Protein AF-A0AAU8PT25-F1 (afdb_monomer_lite)

InterPro domains:
  IPR060105 SSO2105-like, N-terminal domain [PF27229] (45-232)

Foldseek 3Di:
DDDDDDDDDDDPPPPPDDDDPDDDDDPADPPDDDPVQDDPPDGPVLSQLQLLLVLLVVLLVVVLVVDDLVVSLVVSCVVSVYDSQSSSVSNVVSVVVQVVQLVCLVVVLVVLVVVLVVLVVQLVVLVVQLVVCVVVVPVVSNVVSVVSNVVSVVSNVVSVVVSVVSVVCVVVVHGPDDDALDPVQVVCCVVVNHPPVNSSCSSRVDGDGFFDVVVPTGPVRDDDACPPPVDRRVVRVVVVVVCVVVPHADADDPVNVVVLVVVVVVQVVQDDDDDDPPTHQPPVNVVLVVLLVVQNVCLRVDDSCQVSDCSHSVVSVVVNVVVVD

Radius of gyration: 31.09 Å; chains: 1; bounding box: 78×61×90 Å

pLDDT: mean 75.0, std 20.62, range [28.3, 98.06]

Organism: Desulfofundulus kuznetsovii (strain DSM 6115 / VKM B-1805 / 17) (NCBI:txid760568)

Structure (mmCIF, N/CA/C/O backbone):
data_AF-A0AAU8PT25-F1
#
_entry.id   AF-A0AAU8PT25-F1
#
loop_
_atom_site.group_PDB
_atom_site.id
_atom_site.type_symbol
_atom_site.label_atom_id
_atom_site.label_alt_id
_atom_site.label_comp_id
_atom_site.label_asym_id
_atom_site.label_entity_id
_atom_site.label_seq_id
_atom_site.pdbx_PDB_ins_code
_atom_site.Cartn_x
_atom_site.Cartn_y
_atom_site.Cartn_z
_atom_site.occupancy
_atom_site.B_iso_or_equiv
_atom_site.auth_seq_id
_atom_site.auth_comp_id
_atom_site.auth_asym_id
_atom_site.auth_atom_id
_atom_site.pdbx_PDB_model_num
ATOM 1 N N . MET A 1 1 ? 33.648 45.243 13.317 1.00 41.59 1 MET A N 1
ATOM 2 C CA . MET A 1 1 ? 32.693 45.410 12.195 1.00 41.59 1 MET A CA 1
ATOM 3 C C . MET A 1 1 ? 32.538 44.082 11.452 1.00 41.59 1 MET A C 1
ATOM 5 O O . MET A 1 1 ? 33.457 43.674 10.755 1.00 41.59 1 MET A O 1
ATOM 9 N N . LYS A 1 2 ? 31.423 43.360 11.638 1.00 44.53 2 LYS A N 1
ATOM 10 C CA . LYS A 1 2 ? 31.096 42.144 10.865 1.00 44.53 2 LYS A CA 1
ATOM 11 C C . LYS A 1 2 ? 30.200 42.549 9.691 1.00 44.53 2 LYS A C 1
ATOM 13 O O . LYS A 1 2 ? 29.158 43.155 9.919 1.00 44.53 2 LYS A O 1
ATOM 18 N N . LYS A 1 3 ? 30.604 42.245 8.451 1.00 40.84 3 LYS A N 1
ATOM 19 C CA . LYS A 1 3 ? 29.780 42.503 7.254 1.00 40.84 3 LYS A CA 1
ATOM 20 C C . LYS A 1 3 ? 28.437 41.755 7.368 1.00 40.84 3 LYS A C 1
ATOM 22 O O . LYS A 1 3 ? 28.445 40.592 7.782 1.00 40.84 3 LYS A O 1
ATOM 27 N N . PRO A 1 4 ? 27.299 42.370 6.999 1.00 40.56 4 PRO A N 1
ATOM 28 C CA . PRO A 1 4 ? 26.007 41.701 7.061 1.00 40.56 4 PRO A CA 1
ATOM 29 C C . PRO A 1 4 ? 25.931 40.616 5.978 1.00 40.56 4 PRO A C 1
ATOM 31 O O . PRO A 1 4 ? 26.320 40.832 4.828 1.00 40.56 4 PRO A O 1
ATOM 34 N N . LYS A 1 5 ? 25.434 39.429 6.346 1.00 47.50 5 LYS A N 1
ATOM 35 C CA . LYS A 1 5 ? 25.152 38.345 5.395 1.00 47.50 5 LYS A CA 1
ATOM 36 C C . LYS A 1 5 ? 24.025 38.796 4.461 1.00 47.50 5 LYS A C 1
ATOM 38 O O . LYS A 1 5 ? 22.919 39.069 4.924 1.00 47.50 5 LYS A O 1
ATOM 43 N N . LYS A 1 6 ? 24.301 38.867 3.154 1.00 40.38 6 LYS A N 1
ATOM 44 C CA . LYS A 1 6 ? 23.286 39.117 2.120 1.00 40.38 6 LYS A CA 1
ATOM 45 C C . LYS A 1 6 ? 22.213 38.022 2.195 1.00 40.38 6 LYS A C 1
ATOM 47 O O . LYS A 1 6 ? 22.538 36.843 2.067 1.00 40.38 6 LYS A O 1
ATOM 52 N N . LYS A 1 7 ? 20.950 38.409 2.405 1.00 45.56 7 LYS A N 1
ATOM 53 C CA . LYS A 1 7 ? 19.794 37.527 2.185 1.00 45.56 7 LYS A CA 1
ATOM 54 C C . LYS A 1 7 ? 19.755 37.156 0.701 1.00 45.56 7 LYS A C 1
ATOM 56 O O . LYS A 1 7 ? 19.880 38.039 -0.144 1.00 45.56 7 LYS A O 1
ATOM 61 N N . ALA A 1 8 ? 19.610 35.867 0.402 1.00 39.31 8 ALA A N 1
ATOM 62 C CA . ALA A 1 8 ? 19.409 35.397 -0.961 1.00 39.31 8 ALA A CA 1
ATOM 63 C C . ALA A 1 8 ? 18.094 35.975 -1.505 1.00 39.31 8 ALA A C 1
ATOM 65 O O . ALA A 1 8 ? 17.043 35.844 -0.879 1.00 39.31 8 ALA A O 1
ATOM 66 N N . THR A 1 9 ? 18.175 36.653 -2.644 1.00 37.47 9 THR A N 1
ATOM 67 C CA . THR A 1 9 ? 17.033 37.141 -3.415 1.00 37.47 9 THR A CA 1
ATOM 68 C C . THR A 1 9 ? 16.272 35.952 -3.990 1.00 37.47 9 THR A C 1
ATOM 70 O O . THR A 1 9 ? 16.817 35.197 -4.795 1.00 37.47 9 THR A O 1
ATOM 73 N N . ILE A 1 10 ? 15.025 35.781 -3.555 1.00 39.44 10 ILE A N 1
ATOM 74 C CA . ILE A 1 10 ? 14.073 34.831 -4.135 1.00 39.44 10 ILE A CA 1
ATOM 75 C C . ILE A 1 10 ? 13.679 35.389 -5.507 1.00 39.44 10 ILE A C 1
ATOM 77 O O . ILE A 1 10 ? 13.149 36.496 -5.595 1.00 39.44 10 ILE A O 1
ATOM 81 N N . ASN A 1 11 ? 13.996 34.652 -6.573 1.00 38.09 11 ASN A N 1
ATOM 82 C CA . ASN A 1 11 ? 13.529 34.979 -7.917 1.00 38.09 11 ASN A CA 1
ATOM 83 C C . ASN A 1 11 ? 12.007 34.750 -7.984 1.00 38.09 11 ASN A C 1
ATOM 85 O O . ASN A 1 11 ? 11.554 33.679 -7.584 1.00 38.09 11 ASN A O 1
ATOM 89 N N . PRO A 1 12 ? 11.219 35.690 -8.533 1.00 37.97 12 PRO A N 1
ATOM 90 C CA . PRO A 1 12 ? 9.760 35.573 -8.633 1.00 37.97 12 PRO A CA 1
ATOM 91 C C . PRO A 1 12 ? 9.287 34.543 -9.676 1.00 37.97 12 PRO A C 1
ATOM 93 O O . PRO A 1 12 ? 8.089 34.391 -9.884 1.00 37.97 12 PRO A O 1
ATOM 96 N N . ASP A 1 13 ? 10.211 33.809 -10.304 1.00 37.19 13 ASP A N 1
ATOM 97 C CA . ASP A 1 13 ? 9.928 32.751 -11.281 1.00 37.19 13 ASP A CA 1
ATOM 98 C C . ASP A 1 13 ? 9.794 31.355 -10.633 1.00 37.19 13 ASP A C 1
ATOM 100 O O . ASP A 1 13 ? 9.893 30.315 -11.289 1.00 37.19 13 ASP A O 1
ATOM 104 N N . GLU A 1 14 ? 9.525 31.310 -9.322 1.00 42.03 14 GLU A N 1
ATOM 105 C CA . GLU A 1 14 ? 8.939 30.141 -8.653 1.00 42.03 14 GLU A CA 1
ATOM 106 C C . GLU A 1 14 ? 7.476 29.962 -9.096 1.00 42.03 14 GLU A C 1
ATOM 108 O O . GLU A 1 14 ? 6.537 29.920 -8.301 1.00 42.03 14 GLU A O 1
ATOM 113 N N . SER A 1 15 ? 7.275 29.828 -10.409 1.00 34.88 15 SER A N 1
ATOM 114 C CA . SER A 1 15 ? 6.076 29.209 -10.940 1.00 34.88 15 SER A CA 1
ATOM 115 C C . SER A 1 15 ? 6.007 27.795 -10.367 1.00 34.88 15 SER A C 1
ATOM 117 O O . SER A 1 15 ? 6.951 27.003 -10.431 1.00 34.88 15 SER A O 1
ATOM 119 N N . ILE A 1 16 ? 4.889 27.527 -9.704 1.00 37.03 16 ILE A N 1
ATOM 120 C CA . ILE A 1 16 ? 4.573 26.299 -8.984 1.00 37.03 16 ILE A CA 1
ATOM 121 C C . ILE A 1 16 ? 5.012 25.082 -9.820 1.00 37.03 16 ILE A C 1
ATOM 123 O O . ILE A 1 16 ? 4.453 24.797 -10.879 1.00 37.03 16 ILE A O 1
ATOM 127 N N . LYS A 1 17 ? 6.046 24.360 -9.366 1.00 36.22 17 LYS A N 1
ATOM 128 C CA . LYS A 1 17 ? 6.603 23.209 -10.093 1.00 36.22 17 LYS A CA 1
ATOM 129 C C . LYS A 1 17 ? 5.761 21.967 -9.821 1.00 36.22 17 LYS A C 1
ATOM 131 O O . LYS A 1 17 ? 6.022 21.199 -8.897 1.00 36.22 17 LYS A O 1
ATOM 136 N N . TYR A 1 18 ? 4.728 21.767 -10.631 1.00 31.00 18 TYR A N 1
ATOM 137 C CA . TYR A 1 18 ? 3.918 20.553 -10.582 1.00 31.00 18 TYR A CA 1
ATOM 138 C C . TYR A 1 18 ? 4.722 19.335 -11.058 1.00 31.00 18 TYR A C 1
ATOM 140 O O . TYR A 1 18 ? 5.418 19.371 -12.073 1.00 31.00 18 TYR A O 1
ATOM 148 N N . THR A 1 19 ? 4.570 18.211 -10.355 1.00 32.12 19 THR A N 1
ATOM 149 C CA . THR A 1 19 ? 4.935 16.893 -10.887 1.00 32.12 19 THR A CA 1
ATOM 150 C C . THR A 1 19 ? 3.808 16.435 -11.806 1.00 32.12 19 THR A C 1
ATOM 152 O O . THR A 1 19 ? 2.724 16.108 -11.330 1.00 32.12 19 THR A O 1
ATOM 155 N N . VAL A 1 20 ? 4.041 16.402 -13.118 1.00 31.02 20 VAL A N 1
ATOM 156 C CA . VAL A 1 20 ? 3.075 15.819 -14.058 1.00 31.02 20 VAL A CA 1
ATOM 157 C C . VAL A 1 20 ? 3.193 14.294 -14.001 1.00 31.02 20 VAL A C 1
ATOM 159 O O . VAL A 1 20 ? 4.152 13.713 -14.510 1.00 31.02 20 VAL A O 1
ATOM 162 N N . CYS A 1 21 ? 2.208 13.638 -13.384 1.00 28.30 21 CYS A N 1
ATOM 163 C CA . CYS A 1 21 ? 1.893 12.238 -13.663 1.00 28.30 21 CYS A CA 1
ATOM 164 C C . CYS A 1 21 ? 1.160 12.192 -15.007 1.00 28.30 21 CYS A C 1
ATOM 166 O O . CYS A 1 21 ? -0.010 12.552 -15.082 1.00 28.30 21 CYS A O 1
ATOM 168 N N . GLY A 1 22 ? 1.859 11.796 -16.069 1.00 29.66 22 GLY A N 1
ATOM 169 C CA . GLY A 1 22 ? 1.255 11.531 -17.372 1.00 29.66 22 GLY A CA 1
ATOM 170 C C . GLY A 1 22 ? 1.191 10.032 -17.624 1.00 29.66 22 GLY A C 1
ATOM 171 O O . GLY A 1 22 ? 2.216 9.351 -17.549 1.00 29.66 22 GLY A O 1
ATOM 172 N N . GLU A 1 23 ? -0.001 9.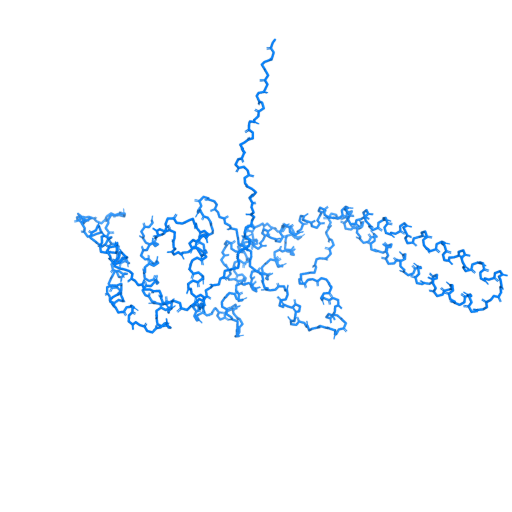528 -17.922 1.00 29.61 23 GLU A N 1
ATOM 173 C CA . GLU A 1 23 ? -0.205 8.178 -18.433 1.00 29.61 23 GLU A CA 1
ATOM 174 C C . GLU A 1 23 ? 0.304 8.107 -19.881 1.00 29.61 23 GLU A C 1
ATOM 176 O O . GLU A 1 23 ? -0.026 8.927 -20.738 1.00 29.61 23 GLU A O 1
ATOM 181 N N . TRP A 1 24 ? 1.193 7.154 -20.135 1.00 36.16 24 TRP A N 1
ATOM 182 C CA . TRP A 1 24 ? 1.778 6.886 -21.443 1.00 36.16 24 TRP A CA 1
ATOM 183 C C . TRP A 1 24 ? 0.902 5.895 -22.214 1.00 36.16 24 TRP A C 1
ATOM 185 O O . TRP A 1 24 ? 0.662 4.798 -21.714 1.00 36.16 24 TRP A O 1
ATOM 195 N N . PHE A 1 25 ? 0.506 6.233 -23.449 1.00 39.38 25 PHE A N 1
ATOM 196 C CA . PHE A 1 25 ? -0.287 5.359 -24.326 1.00 39.38 25 PHE A CA 1
ATOM 197 C C . PHE A 1 25 ? 0.218 5.370 -25.781 1.00 39.38 25 PHE A C 1
ATOM 199 O O . PHE A 1 25 ? 0.060 6.368 -26.489 1.00 39.38 25 PHE A O 1
ATOM 206 N N . PRO A 1 26 ? 0.795 4.272 -26.289 1.00 37.22 26 PRO A N 1
ATOM 207 C CA . PRO A 1 26 ? 0.817 3.981 -27.715 1.00 37.22 26 PRO A CA 1
ATOM 208 C C . PRO A 1 26 ? -0.433 3.171 -28.113 1.00 37.22 26 PRO A C 1
ATOM 210 O O . PRO A 1 26 ? -0.848 2.266 -27.397 1.00 37.22 26 PRO A O 1
ATOM 213 N N . GLU A 1 27 ? -1.006 3.477 -29.280 1.00 38.22 27 GLU A N 1
ATOM 214 C CA . GLU A 1 27 ? -2.220 2.827 -29.819 1.00 38.22 27 GLU A CA 1
ATOM 215 C C . GLU A 1 27 ? -1.988 1.347 -30.197 1.00 38.22 27 GLU A C 1
ATOM 217 O O . GLU A 1 27 ? -2.917 0.547 -30.226 1.00 38.22 27 GLU A O 1
ATOM 222 N N . SER A 1 28 ? -0.733 0.948 -30.436 1.00 38.88 28 SER A N 1
ATOM 223 C CA . SER A 1 28 ? -0.335 -0.459 -30.518 1.00 38.88 28 SER A CA 1
ATOM 224 C C . SER A 1 28 ? 1.106 -0.665 -30.042 1.00 38.88 28 SER A C 1
ATOM 226 O O . SER A 1 28 ? 2.023 0.091 -30.371 1.00 38.88 28 SER A O 1
ATOM 228 N N . PHE A 1 29 ? 1.309 -1.711 -29.244 1.00 45.56 29 PHE A N 1
ATOM 229 C CA . PHE A 1 29 ? 2.627 -2.201 -28.846 1.00 45.56 29 PHE A CA 1
ATOM 230 C C . PHE A 1 29 ? 3.065 -3.357 -29.763 1.00 45.56 29 PHE A C 1
ATOM 232 O O . PHE A 1 29 ? 2.207 -4.035 -30.333 1.00 45.56 29 PHE A O 1
ATOM 239 N N . PRO A 1 30 ? 4.378 -3.640 -29.907 1.00 44.56 30 PRO A N 1
ATOM 240 C CA . PRO A 1 30 ? 4.840 -4.792 -30.678 1.00 44.56 30 PRO A CA 1
ATOM 241 C C . PRO A 1 30 ? 4.148 -6.082 -30.217 1.00 44.56 30 PRO A C 1
ATOM 243 O O . PRO A 1 30 ? 4.111 -6.386 -29.027 1.00 44.56 30 PRO A O 1
ATOM 246 N N . ALA A 1 31 ? 3.650 -6.874 -31.173 1.00 45.41 31 ALA A N 1
ATOM 247 C CA . ALA A 1 31 ? 2.937 -8.131 -30.919 1.00 45.41 31 ALA A CA 1
ATOM 248 C C . ALA A 1 31 ? 3.766 -9.173 -30.140 1.00 45.41 31 ALA A C 1
ATOM 250 O O . ALA A 1 31 ? 3.223 -10.134 -29.596 1.00 45.41 31 ALA A O 1
ATOM 251 N N . ARG A 1 32 ? 5.093 -8.994 -30.074 1.00 47.84 32 ARG A N 1
ATOM 252 C CA . ARG A 1 32 ? 6.005 -9.916 -29.401 1.00 47.84 32 ARG A CA 1
ATOM 253 C C . ARG A 1 32 ? 5.943 -9.721 -27.887 1.00 47.84 32 ARG A C 1
ATOM 255 O O . ARG A 1 32 ? 6.672 -8.917 -27.312 1.00 47.84 32 ARG A O 1
ATOM 262 N N . ARG A 1 33 ? 5.087 -10.510 -27.247 1.00 57.97 33 ARG A N 1
ATOM 263 C CA . ARG A 1 33 ? 5.036 -10.670 -25.792 1.00 57.97 33 ARG A CA 1
ATOM 264 C C . ARG A 1 33 ? 6.153 -11.617 -25.363 1.00 57.97 33 ARG A C 1
ATOM 266 O O . ARG A 1 33 ? 6.422 -12.607 -26.045 1.00 57.97 33 ARG A O 1
ATOM 273 N N . SER A 1 34 ? 6.816 -11.335 -24.242 1.00 60.44 34 SER A N 1
ATOM 274 C CA . SER A 1 34 ? 7.686 -12.352 -23.650 1.00 60.44 34 SER A CA 1
ATOM 275 C C . SER A 1 34 ? 6.815 -13.517 -23.194 1.00 60.44 34 SER A C 1
ATOM 277 O O . SER A 1 34 ? 5.990 -13.339 -22.302 1.00 60.44 34 SER A O 1
ATOM 279 N N . LEU A 1 35 ? 7.025 -14.705 -23.764 1.00 67.94 35 LEU A N 1
ATOM 280 C CA . LEU A 1 35 ? 6.340 -15.930 -23.336 1.00 67.94 35 LEU A CA 1
ATOM 281 C C . LEU A 1 35 ? 6.599 -16.247 -21.856 1.00 67.94 35 LEU A C 1
ATOM 283 O O . LEU A 1 35 ? 5.779 -16.880 -21.204 1.00 67.94 35 LEU A O 1
ATOM 287 N N . ARG A 1 36 ? 7.729 -15.777 -21.314 1.00 79.19 36 ARG A N 1
ATOM 288 C CA . ARG A 1 36 ? 8.129 -16.021 -19.927 1.00 79.19 36 ARG A CA 1
ATOM 289 C C . ARG A 1 36 ? 7.366 -15.166 -18.912 1.00 79.19 36 ARG A C 1
ATOM 291 O O . ARG A 1 36 ? 7.138 -15.624 -17.798 1.00 79.19 36 ARG A O 1
ATOM 298 N N . TRP A 1 37 ? 7.025 -13.923 -19.259 1.00 77.56 37 TRP A N 1
ATOM 299 C CA . TRP A 1 37 ? 6.471 -12.950 -18.300 1.00 77.56 37 TRP A CA 1
ATOM 300 C C . TRP A 1 37 ? 5.107 -12.383 -18.683 1.00 77.56 37 TRP A C 1
ATOM 302 O O . TRP A 1 37 ? 4.449 -11.790 -17.827 1.00 77.56 37 TRP A O 1
ATOM 312 N N . GLY A 1 38 ? 4.679 -12.540 -19.934 1.00 73.44 38 GLY A N 1
ATOM 313 C CA . GLY A 1 38 ? 3.349 -12.160 -20.390 1.00 73.44 38 GLY A CA 1
ATOM 314 C C . GLY A 1 38 ? 2.299 -13.165 -19.929 1.00 73.44 38 GLY A C 1
ATOM 315 O O . GLY A 1 38 ? 2.572 -14.358 -19.810 1.00 73.44 38 GLY A O 1
ATOM 316 N N . ARG A 1 39 ? 1.082 -12.682 -19.682 1.00 75.62 39 ARG A N 1
ATOM 317 C CA . ARG A 1 39 ? -0.101 -13.542 -19.586 1.00 75.62 39 ARG A CA 1
ATOM 318 C C . ARG A 1 39 ? -0.880 -13.424 -20.894 1.00 75.62 39 ARG A C 1
ATOM 320 O O . ARG A 1 39 ? -0.884 -12.361 -21.522 1.00 75.62 39 ARG A O 1
ATOM 327 N N . GLY A 1 40 ? -1.497 -14.517 -21.342 1.00 64.50 40 GLY A N 1
ATOM 328 C CA . GLY A 1 40 ? -2.391 -14.478 -22.503 1.00 64.50 40 GLY A CA 1
ATOM 329 C C . GLY A 1 40 ? -3.450 -13.386 -22.311 1.00 64.50 40 GLY A C 1
ATOM 330 O O . GLY A 1 40 ? -3.963 -13.226 -21.209 1.00 64.50 40 GLY A O 1
ATOM 331 N N . GLY A 1 41 ? -3.716 -12.587 -23.346 1.00 68.94 41 GLY A N 1
ATOM 332 C CA . GLY A 1 41 ? -4.700 -11.496 -23.289 1.00 68.94 41 GLY A CA 1
ATOM 333 C C . GLY A 1 41 ? -4.175 -10.117 -22.858 1.00 68.94 41 GLY A C 1
ATOM 334 O O . GLY A 1 41 ? -4.727 -9.125 -23.311 1.00 68.94 41 GLY A O 1
ATOM 335 N N . GLU A 1 42 ? -3.060 -10.007 -22.125 1.00 69.62 42 GLU A N 1
ATOM 336 C CA . GLU A 1 42 ? -2.518 -8.699 -21.693 1.00 69.62 42 GLU A CA 1
ATOM 337 C C . GLU A 1 42 ? -1.744 -7.982 -22.807 1.00 69.62 42 GLU A C 1
ATOM 339 O O . GLU A 1 42 ? -0.858 -8.575 -23.429 1.00 69.62 42 GLU A O 1
ATOM 344 N N . ASP A 1 43 ? -2.002 -6.693 -23.036 1.00 70.06 43 ASP A N 1
ATOM 345 C CA . ASP A 1 43 ? -1.104 -5.890 -23.863 1.00 70.06 43 ASP A CA 1
ATOM 346 C C . ASP A 1 43 ? 0.267 -5.675 -23.163 1.00 70.06 43 ASP A C 1
ATOM 348 O O . ASP A 1 43 ? 0.416 -5.900 -21.953 1.00 70.06 43 ASP A O 1
ATOM 352 N N . PRO A 1 44 ? 1.317 -5.291 -23.909 1.00 69.25 44 PRO A N 1
ATOM 353 C CA . PRO A 1 44 ? 2.645 -5.069 -23.343 1.00 69.25 44 PRO A CA 1
ATOM 354 C C . PRO A 1 44 ? 2.736 -3.987 -22.254 1.00 69.25 44 PRO A C 1
ATOM 356 O O . PRO A 1 44 ? 3.575 -4.135 -21.369 1.00 69.25 44 PRO A O 1
ATOM 359 N N . LEU A 1 45 ? 1.889 -2.950 -22.251 1.00 70.56 45 LEU A N 1
ATOM 360 C CA . LEU A 1 45 ? 1.846 -1.968 -21.159 1.00 70.56 45 LEU A CA 1
ATOM 361 C C . LEU A 1 45 ? 1.259 -2.575 -19.898 1.00 70.56 45 LEU A C 1
ATOM 363 O O . LEU A 1 45 ? 1.843 -2.426 -18.830 1.00 70.56 45 LEU A O 1
ATOM 367 N N . VAL A 1 46 ? 0.138 -3.283 -20.025 1.00 74.81 46 VAL A N 1
ATOM 368 C CA . VAL A 1 46 ? -0.500 -3.993 -18.910 1.00 74.81 46 VAL A CA 1
ATOM 369 C C . VAL A 1 46 ? 0.467 -5.018 -18.322 1.00 74.81 46 VAL A C 1
ATOM 371 O O . VAL A 1 46 ? 0.604 -5.127 -17.102 1.00 74.81 46 VAL A O 1
ATOM 374 N N . THR A 1 47 ? 1.217 -5.709 -19.183 1.00 79.69 47 THR A N 1
ATOM 375 C CA . THR A 1 47 ? 2.298 -6.607 -18.766 1.00 79.69 47 THR A CA 1
ATOM 376 C C . THR A 1 47 ? 3.371 -5.844 -17.979 1.00 79.69 47 THR A C 1
ATOM 378 O O . THR A 1 47 ? 3.730 -6.264 -16.877 1.00 79.69 47 THR A O 1
ATOM 381 N N . GLU A 1 48 ? 3.851 -4.705 -18.488 1.00 78.56 48 GLU A N 1
ATOM 382 C CA . GLU A 1 48 ? 4.881 -3.891 -17.829 1.00 78.56 48 GLU A CA 1
ATOM 383 C C . GLU A 1 48 ? 4.394 -3.318 -16.486 1.00 78.56 48 GLU A C 1
ATOM 385 O O . GLU A 1 48 ? 5.098 -3.436 -15.487 1.00 78.56 48 GLU A O 1
ATOM 390 N N . MET A 1 49 ? 3.174 -2.773 -16.416 1.00 81.62 49 MET A N 1
ATOM 391 C CA . MET A 1 49 ? 2.540 -2.266 -15.188 1.00 81.62 49 MET A CA 1
ATOM 392 C C . MET A 1 49 ? 2.393 -3.372 -14.140 1.00 81.62 49 MET A C 1
ATOM 394 O O . MET A 1 49 ? 2.792 -3.210 -12.980 1.00 81.62 49 MET A O 1
ATOM 398 N N . ARG A 1 50 ? 1.900 -4.549 -14.550 1.00 89.19 50 ARG A N 1
ATOM 399 C CA . ARG A 1 50 ? 1.754 -5.705 -13.663 1.00 89.19 50 ARG A CA 1
ATOM 400 C C . ARG A 1 50 ? 3.101 -6.157 -13.111 1.00 89.19 50 ARG A C 1
ATOM 402 O O . ARG A 1 50 ? 3.196 -6.466 -11.914 1.00 89.19 50 ARG A O 1
ATOM 409 N N . LEU A 1 51 ? 4.123 -6.243 -13.961 1.00 89.75 51 LEU A N 1
ATOM 410 C CA . LEU A 1 51 ? 5.472 -6.657 -13.574 1.00 89.75 51 LEU A CA 1
ATOM 411 C C . LEU A 1 51 ? 6.148 -5.600 -12.698 1.00 89.75 51 LEU A C 1
ATOM 413 O O . LEU A 1 51 ? 6.700 -5.963 -11.661 1.00 89.75 51 LEU A O 1
ATOM 417 N N . PHE A 1 52 ? 6.010 -4.314 -13.023 1.00 90.12 52 PHE A N 1
ATOM 418 C CA . PHE A 1 52 ? 6.485 -3.191 -12.214 1.00 90.12 52 PHE A CA 1
ATOM 419 C C . PHE A 1 52 ? 5.889 -3.233 -10.805 1.00 90.12 52 PHE A C 1
ATOM 421 O O . PHE A 1 52 ? 6.615 -3.275 -9.813 1.00 90.12 52 PHE A O 1
ATOM 428 N N . CYS A 1 53 ? 4.563 -3.318 -10.700 1.00 91.50 53 CYS A N 1
ATOM 429 C CA . CYS A 1 53 ? 3.869 -3.399 -9.420 1.00 91.50 53 CYS A CA 1
ATOM 430 C C . CYS A 1 53 ? 4.225 -4.671 -8.635 1.00 91.50 53 CYS A C 1
ATOM 432 O O . CYS A 1 53 ? 4.243 -4.673 -7.402 1.00 91.50 53 CYS A O 1
ATOM 434 N N . SER A 1 54 ? 4.504 -5.776 -9.330 1.00 94.50 54 SER A N 1
ATOM 435 C CA . SER A 1 54 ? 4.982 -7.010 -8.696 1.00 94.50 54 SER A CA 1
ATOM 436 C C . SER A 1 54 ? 6.403 -6.852 -8.163 1.00 94.50 54 SER A C 1
ATOM 438 O O . SER A 1 54 ? 6.648 -7.224 -7.016 1.00 94.50 54 SER A O 1
ATOM 440 N N . CYS A 1 55 ? 7.288 -6.215 -8.931 1.00 95.75 55 CYS A N 1
ATOM 441 C CA . CYS A 1 55 ? 8.636 -5.859 -8.511 1.00 95.75 55 CYS A CA 1
ATOM 442 C C . CYS A 1 55 ? 8.620 -4.918 -7.305 1.00 95.75 55 CYS A C 1
ATOM 444 O O . CYS A 1 55 ? 9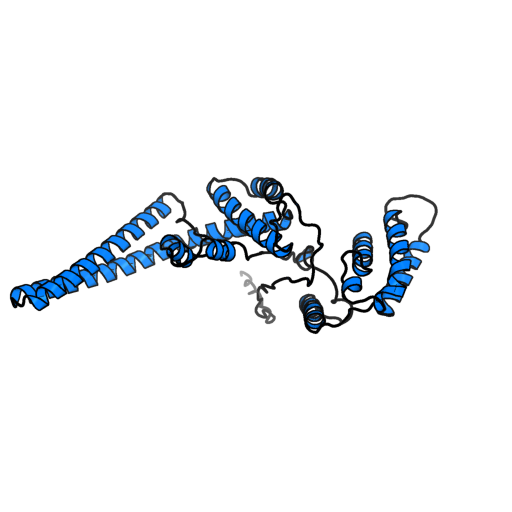.355 -5.144 -6.353 1.00 95.75 55 CYS A O 1
ATOM 446 N N . GLN A 1 56 ? 7.743 -3.912 -7.290 1.00 95.88 56 GLN A N 1
ATOM 447 C CA . GLN A 1 56 ? 7.601 -2.987 -6.166 1.00 95.88 56 GLN A CA 1
ATOM 448 C C . GLN A 1 56 ? 7.192 -3.714 -4.877 1.00 95.88 56 GLN A C 1
ATOM 450 O O . GLN A 1 56 ? 7.793 -3.495 -3.829 1.00 95.88 56 GLN A O 1
ATOM 455 N N . ARG A 1 57 ? 6.189 -4.601 -4.936 1.00 95.94 57 ARG A N 1
ATOM 456 C CA . ARG A 1 57 ? 5.757 -5.392 -3.767 1.00 95.94 57 ARG A CA 1
ATOM 457 C C . ARG A 1 57 ? 6.841 -6.338 -3.272 1.00 95.94 57 ARG A C 1
ATOM 459 O O . ARG A 1 57 ? 7.041 -6.474 -2.071 1.00 95.94 57 ARG A O 1
ATOM 466 N N . TRP A 1 58 ? 7.517 -7.003 -4.201 1.00 97.00 58 TRP A N 1
ATOM 467 C CA . TRP A 1 58 ? 8.630 -7.883 -3.878 1.00 97.00 58 TRP A CA 1
ATOM 468 C C . TRP A 1 58 ? 9.762 -7.098 -3.207 1.00 97.00 58 TRP A C 1
ATOM 470 O O . TRP A 1 58 ? 10.177 -7.458 -2.108 1.00 97.00 58 TRP A O 1
ATOM 480 N N . ALA A 1 59 ? 10.177 -5.977 -3.799 1.00 97.12 59 ALA A N 1
ATOM 481 C CA . ALA A 1 59 ? 11.202 -5.104 -3.243 1.00 97.12 59 ALA A CA 1
ATOM 482 C C . ALA A 1 59 ? 10.805 -4.566 -1.862 1.00 97.12 59 ALA A C 1
ATOM 484 O O . ALA A 1 59 ? 11.641 -4.516 -0.974 1.00 97.12 59 ALA A O 1
ATOM 485 N N . PHE A 1 60 ? 9.531 -4.228 -1.643 1.00 96.94 60 PHE A N 1
ATOM 486 C CA . PHE A 1 60 ? 9.026 -3.775 -0.343 1.00 96.94 60 PHE A CA 1
ATOM 487 C C . PHE A 1 60 ? 9.247 -4.800 0.775 1.00 96.94 60 PHE A C 1
ATOM 489 O O . PHE A 1 60 ? 9.661 -4.430 1.872 1.00 96.94 60 PHE A O 1
ATOM 496 N N . ASN A 1 61 ? 9.015 -6.086 0.507 1.00 95.50 61 ASN A N 1
ATOM 497 C CA . ASN A 1 61 ? 9.284 -7.138 1.489 1.00 95.50 61 ASN A CA 1
ATOM 498 C C . ASN A 1 61 ? 10.792 -7.319 1.704 1.00 95.50 61 ASN A C 1
ATOM 500 O O . ASN A 1 61 ? 11.253 -7.318 2.839 1.00 95.50 61 ASN A O 1
ATOM 504 N N . ARG A 1 62 ? 11.577 -7.379 0.621 1.00 96.88 62 ARG A N 1
ATOM 505 C CA . ARG A 1 62 ? 13.031 -7.577 0.713 1.00 96.88 62 ARG A CA 1
ATOM 506 C C . ARG A 1 62 ? 13.772 -6.408 1.376 1.00 96.88 62 ARG A C 1
ATOM 508 O O . ARG A 1 62 ? 14.763 -6.623 2.062 1.00 96.88 62 ARG A O 1
ATOM 515 N N . LEU A 1 63 ? 13.295 -5.176 1.201 1.00 96.19 63 LEU A N 1
ATOM 516 C CA . LEU A 1 63 ? 13.848 -4.001 1.882 1.00 96.19 63 LEU A CA 1
ATOM 517 C C . LEU A 1 63 ? 13.635 -4.071 3.399 1.00 96.19 63 LEU A C 1
ATOM 519 O O . LEU A 1 63 ? 14.490 -3.617 4.152 1.00 96.19 63 LEU A O 1
ATOM 523 N N . GLN A 1 64 ? 12.519 -4.645 3.856 1.00 93.25 64 GLN A N 1
ATOM 524 C CA . GLN A 1 64 ? 12.271 -4.855 5.288 1.00 93.25 64 GLN A CA 1
ATOM 525 C C . GLN A 1 64 ? 13.154 -5.960 5.880 1.00 93.25 64 GLN A C 1
ATOM 527 O O . GLN A 1 64 ? 13.440 -5.927 7.069 1.00 93.25 64 GLN A O 1
ATOM 532 N N . GLU A 1 65 ? 13.630 -6.889 5.051 1.00 94.25 65 GLU A N 1
ATOM 533 C CA . GLU A 1 65 ? 14.629 -7.904 5.418 1.00 94.25 65 GLU A CA 1
ATOM 534 C C . GLU A 1 65 ? 16.068 -7.347 5.428 1.00 94.25 65 GLU A C 1
ATOM 536 O O . GLU A 1 65 ? 17.008 -8.084 5.700 1.00 94.25 65 GLU A O 1
ATOM 541 N N . GLY A 1 66 ? 16.264 -6.059 5.116 1.00 93.12 66 GLY A N 1
ATOM 542 C CA . GLY A 1 66 ? 17.578 -5.408 5.133 1.00 93.12 66 GLY A CA 1
ATOM 543 C C . GLY A 1 66 ? 18.411 -5.579 3.858 1.00 93.12 66 GLY A C 1
ATOM 544 O O . GLY A 1 66 ? 19.585 -5.213 3.851 1.00 93.12 66 GLY A O 1
ATOM 545 N N . ARG A 1 67 ? 17.834 -6.098 2.764 1.00 95.88 67 ARG A N 1
ATOM 546 C CA . ARG A 1 67 ? 18.560 -6.278 1.491 1.00 95.88 67 ARG A CA 1
ATOM 547 C C . ARG A 1 67 ? 18.861 -4.945 0.799 1.00 95.88 67 ARG A C 1
ATOM 549 O O . ARG A 1 67 ? 18.078 -3.994 0.874 1.00 95.88 67 ARG A O 1
ATOM 556 N N . SER A 1 68 ? 19.990 -4.881 0.089 1.00 95.25 68 SER A N 1
ATOM 557 C CA . SER A 1 68 ? 20.478 -3.643 -0.532 1.00 95.25 68 SER A CA 1
ATOM 558 C C . SER A 1 68 ? 19.761 -3.314 -1.843 1.00 95.25 68 SER A C 1
ATOM 560 O O . SER A 1 68 ? 19.297 -4.189 -2.576 1.00 95.25 68 SER A O 1
ATOM 562 N N . ARG A 1 69 ? 19.700 -2.026 -2.192 1.00 93.19 69 ARG A N 1
ATOM 563 C CA . ARG A 1 69 ? 19.078 -1.562 -3.443 1.00 93.19 69 ARG A CA 1
ATOM 564 C C . ARG A 1 69 ? 19.722 -2.209 -4.672 1.00 93.19 69 ARG A C 1
ATOM 566 O O . ARG A 1 69 ? 19.015 -2.576 -5.609 1.00 93.19 69 ARG A O 1
ATOM 573 N N . GLU A 1 70 ? 21.045 -2.324 -4.680 1.00 92.81 70 GLU A N 1
ATOM 574 C CA . GLU A 1 70 ? 21.840 -2.842 -5.793 1.00 92.81 70 GLU A CA 1
ATOM 575 C C . GLU A 1 70 ? 21.532 -4.323 -6.043 1.00 92.81 70 GLU A C 1
ATOM 577 O O . GLU A 1 70 ? 21.337 -4.740 -7.190 1.00 92.81 70 GLU A O 1
ATOM 582 N N . GLU A 1 71 ? 21.414 -5.101 -4.965 1.00 94.75 71 GLU A N 1
ATOM 583 C CA . GLU A 1 71 ? 21.012 -6.503 -5.009 1.00 94.75 71 GLU A CA 1
ATOM 584 C C . GLU A 1 71 ? 19.592 -6.649 -5.566 1.00 94.75 71 GLU A C 1
ATOM 586 O O . GLU A 1 71 ? 19.375 -7.397 -6.526 1.00 94.75 71 GLU A O 1
ATOM 591 N N . LEU A 1 72 ? 18.645 -5.864 -5.039 1.00 95.69 72 LEU A N 1
ATOM 592 C CA . LEU A 1 72 ? 17.250 -5.905 -5.475 1.00 95.69 72 LEU A CA 1
ATOM 593 C C . LEU A 1 72 ? 17.072 -5.490 -6.929 1.00 95.69 72 LEU A C 1
ATOM 595 O O . LEU A 1 72 ? 16.282 -6.093 -7.650 1.00 95.69 72 LEU A O 1
ATOM 599 N N . LYS A 1 73 ? 17.829 -4.498 -7.394 1.00 92.94 73 LYS A N 1
ATOM 600 C CA . LYS A 1 73 ? 17.813 -4.080 -8.796 1.00 92.94 73 LYS A CA 1
ATOM 601 C C . LYS A 1 73 ? 18.281 -5.207 -9.720 1.00 92.94 73 LYS A C 1
ATOM 603 O O . LYS A 1 73 ? 17.645 -5.474 -10.740 1.00 92.94 73 LYS A O 1
ATOM 608 N N . ARG A 1 74 ? 19.378 -5.885 -9.366 1.00 91.38 74 ARG A N 1
ATOM 609 C CA . ARG A 1 74 ? 19.954 -6.979 -10.164 1.00 91.38 74 ARG A CA 1
ATOM 610 C C . ARG A 1 74 ? 19.043 -8.207 -10.198 1.00 91.38 74 ARG A C 1
ATOM 612 O O . ARG A 1 74 ? 18.832 -8.782 -11.264 1.00 91.38 74 ARG A O 1
ATOM 619 N N . GLU A 1 75 ? 18.518 -8.619 -9.048 1.00 94.44 75 GLU A N 1
ATOM 620 C CA . GLU A 1 75 ? 17.609 -9.766 -8.950 1.00 94.44 75 GLU A CA 1
ATOM 621 C C . GLU A 1 75 ? 16.239 -9.461 -9.558 1.00 94.44 75 GLU A C 1
ATOM 623 O O . GLU A 1 75 ? 15.729 -10.253 -10.349 1.00 94.44 75 GLU A O 1
ATOM 628 N N . GLY A 1 76 ? 15.670 -8.293 -9.260 1.00 91.38 76 GLY A N 1
ATOM 629 C CA . GLY A 1 76 ? 14.366 -7.873 -9.765 1.00 91.38 76 GLY A CA 1
ATOM 630 C C . GLY A 1 76 ? 14.336 -7.806 -11.291 1.00 91.38 76 GLY A C 1
ATOM 631 O O . GLY A 1 76 ? 13.398 -8.306 -11.911 1.00 91.38 76 GLY A O 1
ATOM 632 N N . GLN A 1 77 ? 15.406 -7.311 -11.920 1.00 87.75 77 GLN A N 1
ATOM 633 C CA . GLN A 1 77 ? 15.530 -7.322 -13.379 1.00 87.75 77 GLN A CA 1
ATOM 634 C C . GLN A 1 77 ? 15.457 -8.748 -13.958 1.00 87.75 77 GLN A C 1
ATOM 636 O O . GLN A 1 77 ? 14.785 -8.968 -14.964 1.00 87.75 77 GLN A O 1
ATOM 641 N N . LYS A 1 78 ? 16.103 -9.733 -13.318 1.00 89.38 78 LYS A N 1
ATOM 642 C CA . LYS A 1 78 ? 16.075 -11.141 -13.759 1.00 89.38 78 LYS A CA 1
ATOM 643 C C . LYS A 1 78 ? 14.724 -11.810 -13.499 1.00 89.38 78 LYS A C 1
ATOM 645 O O . LYS A 1 78 ? 14.264 -12.595 -14.328 1.00 89.38 78 LYS A O 1
ATOM 650 N N . LEU A 1 79 ? 14.109 -11.518 -12.354 1.00 90.88 79 LEU A N 1
ATOM 651 C CA . LEU A 1 79 ? 12.846 -12.116 -11.920 1.00 90.88 79 LEU A CA 1
ATOM 652 C C . LEU A 1 79 ? 11.664 -11.612 -12.750 1.00 90.88 79 LEU A C 1
ATOM 654 O O . LEU A 1 79 ? 10.861 -12.415 -13.224 1.00 90.88 79 LEU A O 1
ATOM 658 N N . PHE A 1 80 ? 11.574 -10.297 -12.949 1.00 87.12 80 PHE A N 1
ATOM 659 C CA . PHE A 1 80 ? 10.418 -9.655 -13.575 1.00 87.12 80 PHE A CA 1
ATOM 660 C C . PHE A 1 80 ? 10.629 -9.316 -15.052 1.00 87.12 80 PHE A C 1
ATOM 662 O O . PHE A 1 80 ? 9.657 -9.004 -15.724 1.00 87.12 80 PHE A O 1
ATOM 669 N N . GLY A 1 81 ? 11.861 -9.368 -15.570 1.00 82.50 81 GLY A N 1
ATOM 670 C CA . GLY A 1 81 ? 12.143 -9.075 -16.980 1.00 82.50 81 GLY A CA 1
ATOM 671 C C . GLY A 1 81 ? 11.929 -7.611 -17.381 1.00 82.50 81 GLY A C 1
ATOM 672 O O . GLY A 1 81 ? 11.884 -7.314 -18.571 1.00 82.50 81 GLY A O 1
ATOM 673 N N . ILE A 1 82 ? 11.797 -6.705 -16.407 1.00 80.38 82 ILE A N 1
ATOM 674 C CA . ILE A 1 82 ? 11.583 -5.268 -16.629 1.00 80.38 82 ILE A CA 1
ATOM 675 C C . ILE A 1 82 ? 12.905 -4.528 -16.826 1.00 80.38 82 ILE A C 1
ATOM 677 O O . ILE A 1 82 ? 13.972 -4.981 -16.403 1.00 80.38 82 ILE A O 1
ATOM 681 N N . ASN A 1 83 ? 12.841 -3.347 -17.442 1.00 80.75 83 ASN A N 1
ATOM 682 C CA . ASN A 1 83 ? 14.018 -2.502 -17.633 1.00 80.75 83 ASN A CA 1
ATOM 683 C C . ASN A 1 83 ? 14.705 -2.195 -16.287 1.00 80.75 83 ASN A C 1
ATOM 685 O O . ASN A 1 83 ? 14.045 -1.895 -15.294 1.00 80.75 83 ASN A O 1
ATOM 689 N N . SER A 1 84 ? 16.040 -2.191 -16.271 1.00 81.25 84 SER A N 1
ATOM 690 C CA . SER A 1 84 ? 16.847 -1.873 -15.085 1.00 81.25 84 SER A CA 1
ATOM 691 C C . SER A 1 84 ? 16.445 -0.551 -14.411 1.00 81.25 84 SER A C 1
ATOM 693 O O . SER A 1 84 ? 16.445 -0.457 -13.184 1.00 81.25 84 SER A O 1
ATOM 695 N N . ARG A 1 85 ? 16.044 0.462 -15.196 1.00 82.56 85 ARG A N 1
ATOM 696 C CA . ARG A 1 85 ? 15.557 1.753 -14.685 1.00 82.56 85 ARG A CA 1
ATOM 697 C C . ARG A 1 85 ? 14.185 1.638 -14.015 1.00 82.56 85 ARG A C 1
ATOM 699 O O . ARG A 1 85 ? 13.977 2.240 -12.971 1.00 82.56 85 ARG A O 1
ATOM 706 N N . PHE A 1 86 ? 13.279 0.835 -14.567 1.00 82.38 86 PHE A N 1
ATOM 707 C CA . PHE A 1 86 ? 11.965 0.587 -13.963 1.00 82.38 86 PHE A CA 1
ATOM 708 C C . PHE A 1 86 ? 12.068 -0.284 -12.713 1.00 82.38 86 PHE A C 1
ATOM 710 O O . PHE A 1 86 ? 11.371 -0.032 -11.738 1.00 82.38 86 PHE A O 1
ATOM 717 N N . CYS A 1 87 ? 12.979 -1.260 -12.700 1.00 88.62 87 CYS A N 1
ATOM 718 C CA . CYS A 1 87 ? 13.284 -2.027 -11.498 1.00 88.62 87 CYS A CA 1
ATOM 719 C C . CYS A 1 87 ? 13.802 -1.116 -10.379 1.00 88.62 87 CYS A C 1
ATOM 721 O O . CYS A 1 87 ? 13.341 -1.205 -9.244 1.00 88.62 87 CYS A O 1
ATOM 723 N N . ASP A 1 88 ? 14.724 -0.208 -10.704 1.00 89.19 88 ASP A N 1
ATOM 724 C CA . ASP A 1 88 ? 15.245 0.767 -9.747 1.00 89.19 88 ASP A CA 1
ATOM 725 C C . ASP A 1 88 ? 14.154 1.722 -9.235 1.00 89.19 88 ASP A C 1
ATOM 727 O O . ASP A 1 88 ? 14.059 1.977 -8.035 1.00 89.19 88 ASP A O 1
ATOM 731 N N . ASP A 1 89 ? 13.280 2.198 -10.125 1.00 89.88 89 ASP A N 1
ATOM 732 C CA . ASP A 1 89 ? 12.138 3.040 -9.764 1.00 89.88 89 ASP A CA 1
ATOM 733 C C . ASP A 1 89 ? 11.120 2.288 -8.886 1.00 89.88 89 ASP A C 1
ATOM 735 O O . ASP A 1 89 ? 10.570 2.876 -7.953 1.00 89.88 89 ASP A O 1
ATOM 739 N N . ALA A 1 90 ? 10.908 0.987 -9.112 1.00 93.56 90 ALA A N 1
ATOM 740 C CA . ALA A 1 90 ? 10.062 0.139 -8.272 1.00 93.56 90 ALA A CA 1
ATOM 741 C C . ALA A 1 90 ? 10.648 -0.037 -6.861 1.00 93.56 90 ALA A C 1
ATOM 743 O O . ALA A 1 90 ? 9.919 0.094 -5.875 1.00 93.56 90 ALA A O 1
ATOM 744 N N . VAL A 1 91 ? 11.962 -0.278 -6.754 1.00 95.88 91 VAL A N 1
ATOM 745 C CA . VAL A 1 91 ? 12.681 -0.351 -5.468 1.00 95.88 91 VAL A CA 1
ATOM 746 C C . VAL A 1 91 ? 12.599 0.987 -4.737 1.00 95.88 91 VAL A C 1
ATOM 748 O O . VAL A 1 91 ? 12.281 1.025 -3.548 1.00 95.88 91 VAL A O 1
ATOM 751 N N . LEU A 1 92 ? 12.802 2.099 -5.446 1.00 93.81 92 LEU A N 1
ATOM 752 C CA . LEU A 1 92 ? 12.659 3.427 -4.861 1.00 93.81 92 LEU A CA 1
ATOM 753 C C . LEU A 1 92 ? 11.240 3.662 -4.340 1.00 93.81 92 LEU A C 1
ATOM 755 O O . LEU A 1 92 ? 11.065 4.189 -3.244 1.00 93.81 92 LEU A O 1
ATOM 759 N N . LYS A 1 93 ? 10.214 3.270 -5.101 1.00 93.94 93 LYS A N 1
ATOM 760 C CA . LYS A 1 93 ? 8.825 3.452 -4.672 1.00 93.94 93 LYS A CA 1
ATOM 761 C C . LYS A 1 93 ? 8.464 2.580 -3.482 1.00 93.94 93 LYS A C 1
ATOM 763 O O . LYS A 1 93 ? 7.740 3.036 -2.603 1.00 93.94 93 LYS A O 1
ATOM 768 N N . ALA A 1 94 ? 9.007 1.370 -3.413 1.00 95.69 94 ALA A N 1
ATOM 769 C CA . ALA A 1 94 ? 8.906 0.527 -2.232 1.00 95.69 94 ALA A CA 1
ATOM 770 C C . ALA A 1 94 ? 9.544 1.194 -1.001 1.00 95.69 94 ALA A C 1
ATOM 772 O O . ALA A 1 94 ? 8.901 1.274 0.045 1.00 95.69 94 ALA A O 1
ATOM 773 N N . LYS A 1 95 ? 10.754 1.751 -1.146 1.00 95.56 95 LYS A N 1
ATOM 774 C CA . LYS A 1 95 ? 11.445 2.485 -0.076 1.00 95.56 95 LYS A CA 1
ATOM 775 C C . LYS A 1 95 ? 10.647 3.702 0.398 1.00 95.56 95 LYS A C 1
ATOM 777 O O . LYS A 1 95 ? 10.430 3.850 1.595 1.00 95.56 95 LYS A O 1
ATOM 782 N N . ALA A 1 96 ? 10.125 4.501 -0.531 1.00 93.75 96 ALA A N 1
ATOM 783 C CA . ALA A 1 96 ? 9.301 5.666 -0.211 1.00 93.75 96 ALA A CA 1
ATOM 784 C C . ALA A 1 96 ? 8.025 5.292 0.568 1.00 93.75 96 ALA A C 1
ATOM 786 O O . ALA A 1 96 ? 7.604 6.031 1.453 1.00 93.75 96 ALA A O 1
ATOM 787 N N . ILE A 1 97 ? 7.411 4.134 0.278 1.00 93.50 97 ILE A N 1
ATOM 788 C CA . ILE A 1 97 ? 6.275 3.634 1.069 1.00 93.50 97 ILE A CA 1
ATOM 789 C C . ILE A 1 97 ? 6.723 3.310 2.495 1.00 93.50 97 ILE A C 1
ATOM 791 O O . ILE A 1 97 ? 6.043 3.713 3.432 1.00 93.50 97 ILE A O 1
ATOM 795 N N . ILE A 1 98 ? 7.851 2.617 2.676 1.00 94.31 98 ILE A N 1
ATOM 796 C CA . ILE A 1 98 ? 8.381 2.284 4.010 1.00 94.31 98 ILE A CA 1
ATOM 797 C C . ILE A 1 98 ? 8.653 3.560 4.812 1.00 94.31 98 ILE A C 1
ATOM 799 O O . ILE A 1 98 ? 8.209 3.672 5.952 1.00 94.31 98 ILE A O 1
ATOM 803 N N . GLU A 1 99 ? 9.336 4.534 4.212 1.00 93.62 99 GLU A N 1
ATOM 804 C CA . GLU A 1 99 ? 9.640 5.825 4.840 1.00 93.62 99 GLU A CA 1
ATOM 805 C C . GLU A 1 99 ? 8.364 6.586 5.210 1.00 93.62 99 GLU A C 1
ATOM 807 O O . GLU A 1 99 ? 8.236 7.066 6.334 1.00 93.62 99 GLU A O 1
ATOM 812 N N . SER A 1 100 ? 7.380 6.617 4.307 1.00 93.88 100 SER A N 1
ATOM 813 C CA . SER A 1 100 ? 6.073 7.216 4.576 1.00 93.88 100 SER A CA 1
ATOM 814 C C . SER A 1 100 ? 5.359 6.534 5.746 1.00 93.88 100 SER A C 1
ATOM 816 O O . SER A 1 100 ? 4.845 7.225 6.620 1.00 93.88 100 SER A O 1
ATOM 818 N N . GLN A 1 101 ? 5.352 5.199 5.810 1.00 93.31 101 GLN A N 1
ATOM 819 C CA . GLN A 1 101 ? 4.727 4.475 6.922 1.00 93.31 101 GLN A CA 1
ATOM 820 C C . GLN A 1 101 ? 5.447 4.723 8.250 1.00 93.31 101 GLN A C 1
ATOM 822 O O . GLN A 1 101 ? 4.788 4.904 9.269 1.00 93.31 101 GLN A O 1
ATOM 827 N N . ARG A 1 102 ? 6.784 4.789 8.243 1.00 92.31 102 ARG A N 1
ATOM 828 C CA . ARG A 1 102 ? 7.570 5.139 9.436 1.00 92.31 102 ARG A CA 1
ATOM 829 C C . ARG A 1 102 ? 7.246 6.548 9.928 1.00 92.31 102 ARG A C 1
ATOM 831 O O . ARG A 1 102 ? 7.004 6.724 11.116 1.00 92.31 102 ARG A O 1
ATOM 838 N N . GLY A 1 103 ? 7.190 7.524 9.021 1.00 91.31 103 GLY A N 1
ATOM 839 C CA . GLY A 1 103 ? 6.850 8.908 9.364 1.00 91.31 103 GLY A CA 1
ATOM 840 C C . GLY A 1 103 ? 5.421 9.069 9.889 1.00 91.31 103 GLY A C 1
ATOM 841 O O . GLY A 1 103 ? 5.184 9.855 10.800 1.00 91.31 103 GLY A O 1
ATOM 842 N N . LEU A 1 104 ? 4.470 8.292 9.361 1.00 93.94 104 LEU A N 1
ATOM 843 C CA . LEU A 1 104 ? 3.067 8.333 9.785 1.00 93.94 104 LEU A CA 1
ATOM 844 C C . LEU A 1 104 ? 2.792 7.589 11.096 1.00 93.94 104 LEU A C 1
ATOM 846 O O . LEU A 1 104 ? 1.755 7.831 11.710 1.00 93.94 104 LEU A O 1
ATOM 850 N N . LEU A 1 105 ? 3.689 6.704 11.540 1.00 94.38 105 LEU A N 1
ATOM 851 C CA . LEU A 1 105 ? 3.450 5.846 12.701 1.00 94.38 105 LEU A CA 1
ATOM 852 C C . LEU A 1 105 ? 3.203 6.654 13.982 1.00 94.38 105 LEU A C 1
ATOM 854 O O . LEU A 1 105 ? 2.257 6.364 14.711 1.00 94.38 105 LEU A O 1
ATOM 858 N N . ALA A 1 106 ? 4.011 7.689 14.229 1.00 92.69 106 ALA A N 1
ATOM 859 C CA . ALA A 1 106 ? 3.863 8.547 15.405 1.00 92.69 106 ALA A CA 1
ATOM 860 C C . ALA A 1 106 ? 2.510 9.279 15.410 1.00 92.69 106 ALA A C 1
ATOM 862 O O . ALA A 1 106 ? 1.791 9.254 16.409 1.00 92.69 106 ALA A O 1
ATOM 863 N N . LEU A 1 107 ? 2.126 9.841 14.261 1.00 94.62 107 LEU A N 1
ATOM 864 C CA . LEU A 1 107 ? 0.840 10.513 14.092 1.00 94.62 107 LEU A CA 1
ATOM 865 C C . LEU A 1 107 ? -0.335 9.537 14.266 1.00 94.62 107 LEU A C 1
ATOM 867 O O . LEU A 1 107 ? -1.334 9.861 14.904 1.00 94.62 107 LEU A O 1
ATOM 871 N N . GLU A 1 108 ? -0.225 8.313 13.740 1.00 94.75 108 GLU A N 1
ATOM 872 C CA . GLU A 1 108 ? -1.287 7.313 13.868 1.00 94.75 108 GLU A CA 1
ATOM 873 C C . GLU A 1 108 ? -1.476 6.845 15.321 1.00 94.75 108 GLU A C 1
ATOM 875 O O . GLU A 1 108 ? -2.610 6.565 15.734 1.00 94.75 108 GLU A O 1
ATOM 880 N N . ILE A 1 109 ? -0.393 6.782 16.102 1.00 96.00 109 ILE A N 1
ATOM 881 C CA . ILE A 1 109 ? -0.437 6.504 17.543 1.00 96.00 109 ILE A CA 1
ATOM 882 C C . ILE A 1 109 ? -1.194 7.622 18.259 1.00 96.00 109 ILE A C 1
ATOM 884 O O . ILE A 1 109 ? -2.206 7.334 18.899 1.00 96.00 109 ILE A O 1
ATOM 888 N N . GLU A 1 110 ? -0.787 8.878 18.078 1.00 96.44 110 GLU A N 1
ATOM 889 C CA . GLU A 1 110 ? -1.425 10.041 18.709 1.00 96.44 110 GLU A CA 1
ATOM 890 C C . GLU A 1 110 ? -2.923 10.130 18.361 1.00 96.44 110 GLU A C 1
ATOM 892 O O . GLU A 1 110 ? -3.802 10.242 19.226 1.00 96.44 110 GLU A O 1
ATOM 897 N N . GLU A 1 111 ? -3.264 9.979 17.080 1.00 97.19 111 GLU A N 1
ATOM 898 C CA . GLU A 1 111 ? -4.655 9.937 16.642 1.00 97.19 111 GLU A CA 1
ATOM 899 C C . GLU A 1 111 ? -5.442 8.784 17.281 1.00 97.19 111 GLU A C 1
ATOM 901 O O . GLU A 1 111 ? -6.642 8.900 17.549 1.00 97.19 111 GLU A O 1
ATOM 906 N N . THR A 1 112 ? -4.812 7.626 17.471 1.00 96.44 112 THR A N 1
ATOM 907 C CA . THR A 1 112 ? -5.474 6.464 18.072 1.00 96.44 112 THR A CA 1
ATOM 908 C C . THR A 1 112 ? -5.663 6.665 19.576 1.00 96.44 112 THR A C 1
ATOM 910 O O . THR A 1 112 ? -6.725 6.306 20.093 1.00 96.44 112 THR A O 1
ATOM 913 N N . GLU A 1 113 ? -4.719 7.312 20.260 1.00 97.56 113 GLU A N 1
ATOM 914 C CA . GLU A 1 113 ? -4.824 7.698 21.672 1.00 97.56 113 GLU A CA 1
ATOM 915 C C . GLU A 1 113 ? -5.956 8.698 21.902 1.00 97.56 113 GLU A C 1
ATOM 917 O O . GLU A 1 113 ? -6.829 8.466 22.744 1.00 97.56 113 GLU A O 1
ATOM 922 N N . THR A 1 114 ? -6.040 9.750 21.086 1.00 98.00 114 THR A N 1
ATOM 923 C CA . THR A 1 114 ? -7.142 10.723 21.164 1.00 98.00 114 THR A CA 1
ATOM 924 C C . THR A 1 114 ? -8.498 10.067 20.877 1.00 98.00 114 THR A C 1
ATOM 926 O O . THR A 1 114 ? -9.484 10.310 21.587 1.00 98.00 114 THR A O 1
ATOM 929 N N . LYS A 1 115 ? -8.575 9.165 19.884 1.00 97.94 115 LYS A N 1
ATOM 930 C CA . LYS A 1 115 ? -9.783 8.363 19.601 1.00 97.94 115 LYS A CA 1
ATOM 931 C C . LYS A 1 115 ? -10.145 7.450 20.778 1.00 97.94 115 LYS A C 1
ATOM 933 O O . LYS A 1 115 ? -11.334 7.311 21.079 1.00 97.94 115 LYS A O 1
ATOM 938 N N . LEU A 1 116 ? -9.161 6.842 21.444 1.00 97.88 116 LEU A N 1
ATOM 939 C CA . LEU A 1 116 ? -9.361 5.983 22.613 1.00 97.88 116 LEU A CA 1
ATOM 940 C C . LEU A 1 116 ? -9.863 6.786 23.818 1.00 97.88 116 LEU A C 1
ATOM 942 O O . LEU A 1 116 ? -10.841 6.374 24.442 1.00 97.88 116 LEU A O 1
ATOM 946 N N . ALA A 1 117 ? -9.276 7.949 24.102 1.00 97.69 117 ALA A N 1
ATOM 947 C CA . ALA A 1 117 ? -9.712 8.843 25.175 1.00 97.69 117 ALA A CA 1
ATOM 948 C C . ALA A 1 117 ? -11.174 9.281 24.982 1.00 97.69 117 ALA A C 1
ATOM 950 O O . ALA A 1 117 ? -12.006 9.139 25.883 1.00 97.69 117 ALA A O 1
ATOM 951 N N . ARG A 1 118 ? -11.535 9.705 23.761 1.00 97.81 118 ARG A N 1
ATOM 952 C CA . ARG A 1 118 ? -12.926 10.039 23.402 1.00 97.81 118 ARG A CA 1
ATOM 953 C C . ARG A 1 118 ? -13.865 8.842 23.563 1.00 97.81 118 ARG A C 1
ATOM 955 O O . ARG A 1 118 ? -14.988 9.008 24.037 1.00 97.81 118 ARG A O 1
ATOM 962 N N . ALA A 1 119 ? -13.429 7.641 23.176 1.00 97.12 119 ALA A N 1
ATOM 963 C CA . ALA A 1 119 ? -14.221 6.420 23.321 1.00 97.12 119 ALA A CA 1
ATOM 964 C C . ALA A 1 119 ? -14.438 6.032 24.793 1.00 97.12 119 ALA A C 1
ATOM 966 O O . ALA A 1 119 ? -15.546 5.630 25.137 1.00 97.12 119 ALA A O 1
ATOM 967 N N . ARG A 1 120 ? -13.429 6.206 25.659 1.00 97.69 120 ARG A N 1
ATOM 968 C CA . ARG A 1 120 ? -13.535 5.981 27.111 1.00 97.69 120 ARG A CA 1
ATOM 969 C C . ARG A 1 120 ? -14.507 6.957 27.770 1.00 97.69 120 ARG A C 1
ATOM 971 O O . ARG A 1 120 ? -15.392 6.517 28.492 1.00 97.69 120 ARG A O 1
ATOM 978 N N . LYS A 1 121 ? -14.435 8.253 27.441 1.00 97.75 121 LYS A N 1
ATOM 979 C CA . LYS A 1 121 ? -15.402 9.255 27.933 1.00 97.75 121 LYS A CA 1
ATOM 980 C C . LYS A 1 121 ? -16.842 8.873 27.568 1.00 97.75 121 LYS A C 1
ATOM 982 O O . LYS A 1 121 ? -17.741 8.888 28.400 1.00 97.75 121 LYS A O 1
ATOM 987 N N . LYS A 1 122 ? -17.030 8.453 26.316 1.00 96.56 122 LYS A N 1
ATOM 988 C CA . LYS A 1 122 ? -18.302 7.975 25.765 1.00 96.56 122 LYS A CA 1
ATOM 989 C C . LYS A 1 122 ? -18.799 6.653 26.358 1.00 96.56 122 LYS A C 1
ATOM 991 O O . LYS A 1 122 ? -19.990 6.379 26.230 1.00 96.56 122 LYS A O 1
ATOM 996 N N . LEU A 1 123 ? -17.910 5.824 26.900 1.00 97.19 123 LEU A N 1
ATOM 997 C CA . LEU A 1 123 ? -18.269 4.625 27.653 1.00 97.19 123 LEU A CA 1
ATOM 998 C C . LEU A 1 123 ? -18.742 5.017 29.056 1.00 97.19 123 LEU A C 1
ATOM 1000 O O . LEU A 1 123 ? -19.831 4.614 29.434 1.00 97.19 123 LEU A O 1
ATOM 1004 N N . GLY A 1 124 ? -18.004 5.889 29.748 1.00 96.19 124 GLY A N 1
ATOM 1005 C CA . GLY A 1 124 ? -18.390 6.361 31.080 1.00 96.19 124 GLY A CA 1
ATOM 1006 C C . GLY A 1 124 ? -19.748 7.071 31.106 1.00 96.19 124 GLY A C 1
ATOM 1007 O O . GLY A 1 124 ? -20.508 6.901 32.049 1.00 96.19 124 GLY A O 1
ATOM 1008 N N . TRP A 1 125 ? -20.107 7.824 30.058 1.00 96.12 125 TRP A N 1
ATOM 1009 C CA . TRP A 1 125 ? -21.469 8.367 29.924 1.00 96.12 125 TRP A CA 1
ATOM 1010 C C . TRP A 1 125 ? -22.531 7.271 29.795 1.00 96.12 125 TRP A C 1
ATOM 1012 O O . TRP A 1 125 ? -23.530 7.322 30.496 1.00 96.12 125 TRP A O 1
ATOM 1022 N N . ALA A 1 126 ? -22.286 6.255 28.963 1.00 94.25 126 ALA A N 1
ATOM 1023 C CA . ALA A 1 126 ? -23.225 5.149 28.790 1.00 94.25 126 ALA A CA 1
ATOM 1024 C C . ALA A 1 126 ? -23.383 4.310 30.072 1.00 94.25 126 ALA A C 1
ATOM 1026 O O . ALA A 1 126 ? -24.476 3.842 30.361 1.00 94.25 126 ALA A O 1
ATOM 1027 N N . GLU A 1 127 ? -22.310 4.137 30.850 1.00 95.00 127 GLU A N 1
ATOM 1028 C CA . GLU A 1 127 ? -22.352 3.452 32.150 1.00 95.00 127 GLU A CA 1
ATOM 1029 C C . GLU A 1 127 ? -23.147 4.256 33.190 1.00 95.00 127 GLU A C 1
ATOM 1031 O O . GLU A 1 127 ? -23.916 3.675 33.950 1.00 95.00 127 GLU A O 1
ATOM 1036 N N . LYS A 1 128 ? -23.043 5.593 33.177 1.00 95.06 128 LYS A N 1
ATOM 1037 C CA . LYS A 1 128 ? -23.893 6.468 34.004 1.00 95.06 128 LYS A CA 1
ATOM 1038 C C . LYS A 1 128 ? -25.365 6.397 33.599 1.00 95.06 128 LYS A C 1
ATOM 1040 O O . LYS A 1 128 ? -26.225 6.339 34.470 1.00 95.06 128 LYS A O 1
ATOM 1045 N N . ASP A 1 129 ? -25.653 6.405 32.299 1.00 91.00 129 ASP A N 1
ATOM 1046 C CA . ASP A 1 129 ? -27.025 6.293 31.791 1.00 91.00 129 ASP A CA 1
ATOM 1047 C C . ASP A 1 129 ? -27.647 4.937 32.156 1.00 91.00 129 ASP A C 1
ATOM 1049 O O . ASP A 1 129 ? -28.823 4.879 32.505 1.00 91.00 129 ASP A O 1
ATOM 1053 N N . LEU A 1 130 ? -26.848 3.862 32.141 1.00 91.94 130 LEU A N 1
ATOM 1054 C CA . LEU A 1 130 ? -27.263 2.549 32.634 1.00 91.94 130 LEU A CA 1
ATOM 1055 C C . LEU A 1 130 ? -27.590 2.589 34.133 1.00 91.94 130 LEU A C 1
ATOM 1057 O O . LEU A 1 130 ? -28.654 2.118 34.515 1.00 91.94 130 LEU A O 1
ATOM 1061 N N . GLY A 1 131 ? -26.733 3.198 34.962 1.00 92.50 131 GLY A N 1
ATOM 1062 C CA . GLY A 1 131 ? -26.999 3.360 36.398 1.00 92.50 131 GLY A CA 1
ATOM 1063 C C . GLY A 1 131 ? -28.329 4.069 36.675 1.00 92.50 131 GLY A C 1
ATOM 1064 O O . GLY A 1 131 ? -29.153 3.559 37.426 1.00 92.50 131 GLY A O 1
ATOM 1065 N N . LYS A 1 132 ? -28.600 5.173 35.968 1.00 92.44 132 LYS A N 1
ATOM 1066 C CA . LYS A 1 132 ? -29.879 5.900 36.069 1.00 92.44 132 LYS A CA 1
ATOM 1067 C C . LYS A 1 132 ? -31.086 5.070 35.624 1.00 92.44 132 LYS A C 1
ATOM 1069 O O . LYS A 1 132 ? -32.165 5.203 36.188 1.00 92.44 132 LYS A O 1
ATOM 1074 N N . ALA A 1 133 ? -30.934 4.250 34.583 1.00 91.00 133 ALA A N 1
ATOM 1075 C CA . ALA A 1 133 ? -32.012 3.385 34.106 1.00 91.00 133 ALA A CA 1
ATOM 1076 C C . ALA A 1 133 ? -32.343 2.276 35.117 1.00 91.00 133 ALA A C 1
ATOM 1078 O O . ALA A 1 133 ? -33.515 1.952 35.292 1.00 91.00 133 ALA A O 1
ATOM 1079 N N . VAL A 1 134 ? -31.319 1.741 35.793 1.00 91.00 134 VAL A N 1
ATOM 1080 C CA . VAL A 1 134 ? -31.471 0.766 36.882 1.00 91.00 134 VAL A CA 1
ATOM 1081 C C . VAL A 1 134 ? -32.173 1.400 38.084 1.00 91.00 134 VAL A C 1
ATOM 1083 O O . VAL A 1 134 ? -33.124 0.819 38.593 1.00 91.00 134 VAL A O 1
ATOM 1086 N N . GLU A 1 135 ? -31.785 2.614 38.487 1.00 92.50 135 GLU A N 1
ATOM 1087 C CA . GLU A 1 135 ? -32.456 3.363 39.565 1.00 92.50 135 GLU A CA 1
ATOM 1088 C C . GLU A 1 135 ? -33.934 3.654 39.254 1.00 92.50 135 GLU A C 1
ATOM 1090 O O . GLU A 1 135 ? -34.785 3.560 40.134 1.00 92.50 135 GLU A O 1
ATOM 1095 N N . ALA A 1 136 ? -34.258 3.968 37.996 1.00 90.44 136 ALA A N 1
ATOM 1096 C CA . ALA A 1 136 ? -35.630 4.209 37.546 1.00 90.44 136 ALA A CA 1
ATOM 1097 C C . ALA A 1 136 ? -36.461 2.923 37.334 1.00 90.44 136 ALA A C 1
ATOM 1099 O O . ALA A 1 136 ? -37.645 3.024 37.014 1.00 90.44 136 ALA A O 1
ATOM 1100 N N . ASN A 1 137 ? -35.848 1.739 37.471 1.00 89.31 137 ASN A N 1
ATOM 1101 C CA . ASN A 1 137 ? -36.449 0.411 37.300 1.00 89.31 137 ASN A CA 1
ATOM 1102 C C . ASN A 1 137 ? -37.259 0.225 35.995 1.00 89.31 137 ASN A C 1
ATOM 1104 O O . ASN A 1 137 ? -38.279 -0.461 35.968 1.00 89.31 137 ASN A O 1
ATOM 1108 N N . ASP A 1 138 ? -36.812 0.855 34.902 1.00 88.75 138 ASP A N 1
ATOM 1109 C CA . ASP A 1 138 ? -37.453 0.781 33.582 1.00 88.75 138 ASP A CA 1
ATOM 1110 C C . ASP A 1 138 ? -36.750 -0.287 32.717 1.00 88.75 138 ASP A C 1
ATOM 1112 O O . ASP A 1 138 ? -35.662 -0.026 32.183 1.00 88.75 138 ASP A O 1
ATOM 1116 N N . PRO A 1 139 ? -37.341 -1.486 32.542 1.00 88.56 139 PRO A N 1
ATOM 1117 C CA . PRO A 1 139 ? -36.673 -2.620 31.901 1.00 88.56 139 PRO A CA 1
ATOM 1118 C C . PRO A 1 139 ? -36.303 -2.351 30.437 1.00 88.56 139 PRO A C 1
ATOM 1120 O O . PRO A 1 139 ? -35.254 -2.798 29.969 1.00 88.56 139 PRO A O 1
ATOM 1123 N N . VAL A 1 140 ? -37.104 -1.558 29.717 1.00 90.88 140 VAL A N 1
ATOM 1124 C CA . VAL A 1 140 ? -36.841 -1.220 28.309 1.00 90.88 140 VAL A CA 1
ATOM 1125 C C . VAL A 1 140 ? -35.640 -0.280 28.200 1.00 90.88 140 VAL A C 1
ATOM 1127 O O . VAL A 1 140 ? -34.789 -0.428 27.313 1.00 90.88 140 VAL A O 1
ATOM 1130 N N . LYS A 1 141 ? -35.536 0.699 29.108 1.00 89.06 141 LYS A N 1
ATOM 1131 C CA . LYS A 1 141 ? -34.380 1.607 29.145 1.00 89.06 141 LYS A CA 1
ATOM 1132 C C . LYS A 1 141 ? -33.104 0.894 29.580 1.00 89.06 141 LYS A C 1
ATOM 1134 O O . LYS A 1 141 ? -32.053 1.191 29.006 1.00 89.06 141 LYS A O 1
ATOM 1139 N N . ILE A 1 142 ? -33.193 -0.044 30.524 1.00 90.25 142 ILE A N 1
ATOM 1140 C CA . ILE A 1 142 ? -32.056 -0.858 30.974 1.00 90.25 142 ILE A CA 1
ATOM 1141 C C . ILE A 1 142 ? -31.490 -1.658 29.797 1.00 90.25 142 ILE A C 1
ATOM 1143 O O . ILE A 1 142 ? -30.323 -1.470 29.451 1.00 90.25 142 ILE A O 1
ATOM 1147 N N . GLU A 1 143 ? -32.314 -2.441 29.093 1.00 93.12 143 GLU A N 1
ATOM 1148 C CA . GLU A 1 143 ? -31.854 -3.274 27.968 1.00 93.12 143 GLU A CA 1
ATOM 1149 C C . GLU A 1 143 ? -31.176 -2.432 26.864 1.00 93.12 143 GLU A C 1
ATOM 1151 O O . GLU A 1 143 ? -30.123 -2.776 26.309 1.00 93.12 143 GLU A O 1
ATOM 1156 N N . LYS A 1 144 ? -31.749 -1.262 26.552 1.00 92.94 144 LYS A N 1
ATOM 1157 C CA . LYS A 1 144 ? -31.174 -0.328 25.574 1.00 92.94 144 LYS A CA 1
ATOM 1158 C C . LYS A 1 144 ? -29.825 0.231 26.036 1.00 92.94 144 LYS A C 1
ATOM 1160 O O . LYS A 1 144 ? -28.899 0.333 25.220 1.00 92.94 144 LYS A O 1
ATOM 1165 N N . ALA A 1 145 ? -29.705 0.603 27.310 1.00 91.56 145 ALA A N 1
ATOM 1166 C CA . ALA A 1 145 ? -28.471 1.120 27.890 1.00 91.56 145 ALA A CA 1
ATOM 1167 C C . ALA A 1 145 ? -27.379 0.039 27.951 1.00 91.56 145 ALA A C 1
ATOM 1169 O O . ALA A 1 145 ? -26.239 0.306 27.563 1.00 91.56 145 ALA A O 1
ATOM 1170 N N . GLU A 1 146 ? -27.720 -1.200 28.307 1.00 93.81 146 GLU A N 1
ATOM 1171 C CA . GLU A 1 146 ? -26.798 -2.342 28.292 1.00 93.81 146 GLU A CA 1
ATOM 1172 C C . GLU A 1 146 ? -26.240 -2.608 26.893 1.00 93.81 146 GLU A C 1
ATOM 1174 O O . GLU A 1 146 ? -25.020 -2.703 26.708 1.00 93.81 146 GLU A O 1
ATOM 1179 N N . ARG A 1 147 ? -27.110 -2.636 25.872 1.00 94.19 147 ARG A N 1
ATOM 1180 C CA . ARG A 1 147 ? -26.698 -2.781 24.466 1.00 94.19 147 ARG A CA 1
ATOM 1181 C C . ARG A 1 147 ? -25.735 -1.663 24.049 1.00 94.19 147 ARG A C 1
ATOM 1183 O O . ARG A 1 147 ? -24.739 -1.915 23.360 1.00 94.19 147 ARG A O 1
ATOM 1190 N N . ALA A 1 148 ? -25.990 -0.428 24.486 1.00 94.19 148 ALA A N 1
ATOM 1191 C CA . ALA A 1 148 ? -25.111 0.708 24.222 1.00 94.19 148 ALA A CA 1
ATOM 1192 C C . ALA A 1 148 ? -23.749 0.566 24.924 1.00 94.19 148 ALA A C 1
ATOM 1194 O O . ALA A 1 148 ? -22.710 0.736 24.274 1.00 94.19 148 ALA A O 1
ATOM 1195 N N . VAL A 1 149 ? -23.732 0.212 26.214 1.00 96.12 149 VAL A N 1
ATOM 1196 C CA . VAL A 1 149 ? -22.508 -0.043 26.991 1.00 96.12 149 VAL A CA 1
ATOM 1197 C C . VAL A 1 149 ? -21.689 -1.152 26.339 1.00 96.12 149 VAL A C 1
ATOM 1199 O O . VAL A 1 149 ? -20.494 -0.962 26.099 1.00 96.12 149 VAL A O 1
ATOM 1202 N N . HIS A 1 150 ? -22.317 -2.264 25.954 1.00 96.56 150 HIS A N 1
ATOM 1203 C CA . HIS A 1 150 ? -21.654 -3.371 25.267 1.00 96.56 150 HIS A CA 1
ATOM 1204 C C . HIS A 1 150 ? -20.954 -2.908 23.976 1.00 96.56 150 HIS A C 1
ATOM 1206 O O . HIS A 1 150 ? -19.752 -3.130 23.788 1.00 96.56 150 HIS A O 1
ATOM 1212 N N . GLY A 1 151 ? -21.659 -2.169 23.111 1.00 96.00 151 GLY A N 1
ATOM 1213 C CA . GLY A 1 151 ? -21.082 -1.626 21.877 1.00 96.00 151 GLY A CA 1
ATOM 1214 C C . GLY A 1 151 ? -19.927 -0.643 22.122 1.00 96.00 151 GLY A C 1
ATOM 1215 O O . GLY A 1 151 ? -18.922 -0.646 21.396 1.00 96.00 151 GLY A O 1
ATOM 1216 N N . ARG A 1 152 ? -20.023 0.187 23.170 1.00 96.31 152 ARG A N 1
ATOM 1217 C CA . ARG A 1 152 ? -18.964 1.132 23.562 1.00 96.31 152 ARG A CA 1
ATOM 1218 C C . ARG A 1 152 ? -17.745 0.410 24.143 1.00 96.31 152 ARG A C 1
ATOM 1220 O O . ARG A 1 152 ? -16.627 0.730 23.728 1.00 96.31 152 ARG A O 1
ATOM 1227 N N . LYS A 1 153 ? -17.935 -0.615 24.981 1.00 97.44 153 LYS A N 1
ATOM 1228 C CA . LYS A 1 153 ? -16.862 -1.497 25.480 1.00 97.44 153 LYS A CA 1
ATOM 1229 C C . LYS A 1 153 ? -16.125 -2.172 24.322 1.00 97.44 153 LYS A C 1
ATOM 1231 O O . LYS A 1 153 ? -14.897 -2.096 24.252 1.00 97.44 153 LYS A O 1
ATOM 1236 N N . ALA A 1 154 ? -16.848 -2.718 23.341 1.00 97.50 154 ALA A N 1
ATOM 1237 C CA . ALA A 1 154 ? -16.246 -3.312 22.144 1.00 97.50 154 ALA A CA 1
ATOM 1238 C C . ALA A 1 154 ? -15.424 -2.296 21.323 1.00 97.50 154 ALA A C 1
ATOM 1240 O O . ALA A 1 154 ? -14.340 -2.610 20.818 1.00 97.50 154 ALA A O 1
ATOM 1241 N N . ARG A 1 155 ? -15.897 -1.044 21.203 1.00 97.25 155 ARG A N 1
ATOM 1242 C CA . ARG A 1 155 ? -15.139 0.033 20.542 1.00 97.25 155 ARG A CA 1
ATOM 1243 C C . ARG A 1 155 ? -13.847 0.366 21.285 1.00 97.25 155 ARG A C 1
ATOM 1245 O O . ARG A 1 155 ? -12.826 0.505 20.612 1.00 97.25 155 ARG A O 1
ATOM 1252 N N . VAL A 1 156 ? -13.892 0.489 22.613 1.00 98.00 156 VAL A N 1
ATOM 1253 C CA . VAL A 1 156 ? -12.712 0.750 23.454 1.00 98.00 156 VAL A CA 1
ATOM 1254 C C . VAL A 1 156 ? -11.707 -0.392 23.331 1.00 98.00 156 VAL A C 1
ATOM 1256 O O . VAL A 1 156 ? -10.547 -0.121 23.032 1.00 98.00 156 VAL A O 1
ATOM 1259 N N . LYS A 1 157 ? -12.151 -1.653 23.449 1.00 98.06 157 LYS A N 1
ATOM 1260 C CA . LYS A 1 157 ? -11.297 -2.842 23.283 1.00 98.06 157 LYS A CA 1
ATOM 1261 C C . LYS A 1 157 ? -10.553 -2.814 21.947 1.00 98.06 157 LYS A C 1
ATOM 1263 O O . LYS A 1 157 ? -9.333 -2.880 21.927 1.00 98.06 157 LYS A O 1
ATOM 1268 N N . ARG A 1 158 ? -11.270 -2.607 20.837 1.00 97.75 158 ARG A N 1
ATOM 1269 C CA . ARG A 1 158 ? -10.680 -2.539 19.488 1.00 97.75 158 ARG A CA 1
ATOM 1270 C C . ARG A 1 158 ? -9.658 -1.409 19.323 1.00 97.75 158 ARG A C 1
ATOM 1272 O O . ARG A 1 158 ? -8.665 -1.596 18.632 1.00 97.75 158 ARG A O 1
ATOM 1279 N N . LEU A 1 159 ? -9.924 -0.229 19.887 1.00 97.62 159 LEU A N 1
ATOM 1280 C CA . LEU A 1 159 ? -8.979 0.893 19.825 1.00 97.62 159 LEU A CA 1
ATOM 1281 C C . LEU A 1 159 ? -7.742 0.635 20.686 1.00 97.62 159 LEU A C 1
ATOM 1283 O O . LEU A 1 159 ? -6.649 0.979 20.254 1.00 97.62 159 LEU A O 1
ATOM 1287 N N . LYS A 1 160 ? -7.911 0.001 21.853 1.00 97.88 160 LYS A N 1
ATOM 1288 C CA . LYS A 1 160 ? -6.803 -0.409 22.719 1.00 97.88 160 LYS A CA 1
ATOM 1289 C C . LYS A 1 160 ? -5.904 -1.425 22.012 1.00 97.88 160 LYS A C 1
ATOM 1291 O O . LYS A 1 160 ? -4.730 -1.147 21.856 1.00 97.88 160 LYS A O 1
ATOM 1296 N N . THR A 1 161 ? -6.471 -2.504 21.467 1.00 97.62 161 THR A N 1
ATOM 1297 C CA . THR A 1 161 ? -5.705 -3.504 20.700 1.00 97.62 161 THR A CA 1
ATOM 1298 C C . THR A 1 161 ? -4.935 -2.870 19.544 1.00 97.62 161 THR A C 1
ATOM 1300 O O . THR A 1 161 ? -3.754 -3.141 19.377 1.00 97.62 161 THR A O 1
ATOM 1303 N N . LYS A 1 162 ? -5.569 -1.965 18.783 1.00 96.31 162 LYS A N 1
ATOM 1304 C CA . LYS A 1 162 ? -4.882 -1.247 17.702 1.00 96.31 162 LYS A CA 1
ATOM 1305 C C . LYS A 1 162 ? -3.723 -0.390 18.227 1.00 96.31 162 LYS A C 1
ATOM 1307 O O . LYS A 1 162 ? -2.682 -0.322 17.588 1.00 96.31 162 LYS A O 1
ATOM 1312 N N . LEU A 1 163 ? -3.919 0.306 19.345 1.00 97.06 163 LEU A N 1
ATOM 1313 C CA . LEU A 1 163 ? -2.874 1.129 19.946 1.00 97.06 163 LEU A CA 1
ATOM 1314 C C . LEU A 1 163 ? -1.690 0.272 20.403 1.00 97.06 163 LEU A C 1
ATOM 1316 O O . LEU A 1 163 ? -0.550 0.640 20.139 1.00 97.06 163 LEU A O 1
ATOM 1320 N N . ASP A 1 164 ? -1.972 -0.866 21.037 1.00 96.56 164 ASP A N 1
ATOM 1321 C CA . ASP A 1 164 ? -0.958 -1.814 21.492 1.00 96.56 164 ASP A CA 1
ATOM 1322 C C . ASP A 1 164 ? -0.144 -2.337 20.292 1.00 96.56 164 ASP A C 1
ATOM 1324 O O . ASP A 1 164 ? 1.079 -2.240 20.306 1.00 96.56 164 ASP A O 1
ATOM 1328 N N . GLU A 1 165 ? -0.807 -2.754 19.201 1.00 96.12 165 GLU A N 1
ATOM 1329 C CA . GLU A 1 165 ? -0.152 -3.158 17.942 1.00 96.12 165 GLU A CA 1
ATOM 1330 C C . GLU A 1 165 ? 0.779 -2.064 17.382 1.00 96.12 165 GLU A C 1
ATOM 1332 O O . GLU A 1 165 ? 1.921 -2.340 17.008 1.00 96.12 165 GLU A O 1
ATOM 1337 N N . LEU A 1 166 ? 0.318 -0.807 17.326 1.00 96.06 166 LEU A N 1
ATOM 1338 C CA . LEU A 1 166 ? 1.122 0.309 16.811 1.00 96.06 166 LEU A CA 1
ATOM 1339 C C . LEU A 1 166 ? 2.338 0.603 17.702 1.00 96.06 166 LEU A C 1
ATOM 1341 O O . LEU A 1 166 ? 3.428 0.847 17.182 1.00 96.06 166 LEU A O 1
ATOM 1345 N N . LYS A 1 167 ? 2.175 0.536 19.029 1.00 95.69 167 LYS A N 1
ATOM 1346 C CA . LYS A 1 167 ? 3.277 0.705 19.987 1.00 95.69 167 LYS A CA 1
ATOM 1347 C C . LYS A 1 167 ? 4.297 -0.425 19.879 1.00 95.69 167 LYS A C 1
ATOM 1349 O O . LYS A 1 167 ? 5.493 -0.160 19.910 1.00 95.69 167 LYS A O 1
ATOM 1354 N N . THR A 1 168 ? 3.856 -1.665 19.665 1.00 96.56 168 THR A N 1
ATOM 1355 C CA . THR A 1 168 ? 4.766 -2.785 19.378 1.00 96.56 168 THR A CA 1
ATOM 1356 C C . THR A 1 168 ? 5.591 -2.521 18.120 1.00 96.56 168 THR A C 1
ATOM 1358 O O . THR A 1 168 ? 6.805 -2.723 18.129 1.00 96.56 168 THR A O 1
ATOM 1361 N N . HIS A 1 169 ? 4.970 -2.017 17.048 1.00 94.94 169 HIS A N 1
ATOM 1362 C CA . HIS A 1 169 ? 5.702 -1.659 15.833 1.00 94.94 169 HIS A CA 1
ATOM 1363 C C . HIS A 1 169 ? 6.728 -0.545 16.071 1.00 94.94 169 HIS A C 1
ATOM 1365 O O . HIS A 1 169 ? 7.863 -0.670 15.610 1.00 94.94 169 HIS A O 1
ATOM 1371 N N . GLN A 1 170 ? 6.358 0.486 16.836 1.00 94.25 170 GLN A N 1
ATOM 1372 C CA . GLN A 1 170 ? 7.253 1.582 17.210 1.00 94.25 170 GLN A CA 1
ATOM 1373 C C . GLN A 1 170 ? 8.464 1.080 18.005 1.00 94.25 170 GLN A C 1
ATOM 1375 O O . GLN A 1 170 ? 9.595 1.386 17.636 1.00 94.25 170 GLN A O 1
ATOM 1380 N N . ASN A 1 171 ? 8.235 0.264 19.037 1.00 94.06 171 ASN A N 1
ATOM 1381 C CA . ASN A 1 171 ? 9.293 -0.277 19.894 1.00 94.06 171 ASN A CA 1
ATOM 1382 C C . ASN A 1 171 ? 10.255 -1.187 19.120 1.00 94.06 171 ASN A C 1
ATOM 1384 O O . ASN A 1 171 ? 11.462 -1.139 19.333 1.00 94.06 171 ASN A O 1
ATOM 1388 N N . ASN A 1 172 ? 9.729 -1.978 18.183 1.00 93.44 172 ASN A N 1
ATOM 1389 C CA . ASN A 1 172 ? 10.530 -2.895 17.374 1.00 93.44 172 ASN A CA 1
ATOM 1390 C C . ASN A 1 172 ? 11.183 -2.213 16.154 1.00 93.44 172 ASN A C 1
ATOM 1392 O O . ASN A 1 172 ? 11.864 -2.882 15.380 1.00 93.44 172 ASN A O 1
ATOM 1396 N N . GLY A 1 173 ? 10.929 -0.920 15.906 1.00 90.06 173 GLY A N 1
ATOM 1397 C CA . GLY A 1 173 ? 11.401 -0.221 14.701 1.00 90.06 173 GLY A CA 1
ATOM 1398 C C . GLY A 1 173 ? 10.817 -0.769 13.387 1.00 90.06 173 GLY A C 1
ATOM 1399 O O . GLY A 1 173 ? 11.393 -0.588 12.308 1.00 90.06 173 GLY A O 1
ATOM 1400 N N . THR A 1 174 ? 9.674 -1.453 13.466 1.00 92.81 174 THR A N 1
ATOM 1401 C CA . THR A 1 174 ? 8.981 -2.067 12.323 1.00 92.81 174 THR A CA 1
ATOM 1402 C C . THR A 1 174 ? 7.805 -1.205 11.868 1.00 92.81 174 THR A C 1
ATOM 1404 O O . THR A 1 174 ? 7.437 -0.228 12.517 1.00 92.81 174 THR A O 1
ATOM 1407 N N . ILE A 1 175 ? 7.212 -1.544 10.722 1.00 93.12 175 ILE A N 1
ATOM 1408 C CA . ILE A 1 175 ? 6.024 -0.856 10.205 1.00 93.12 175 ILE A CA 1
ATOM 1409 C C . ILE A 1 175 ? 4.791 -1.762 10.271 1.00 93.12 175 ILE A C 1
ATOM 1411 O O . ILE A 1 175 ? 4.921 -2.980 10.107 1.00 93.12 175 ILE A O 1
ATOM 1415 N N . PRO A 1 176 ? 3.587 -1.188 10.440 1.00 91.88 176 PRO A N 1
ATOM 1416 C CA . PRO A 1 176 ? 2.348 -1.934 10.289 1.00 91.88 176 PRO A CA 1
ATOM 1417 C C . PRO A 1 176 ? 2.225 -2.569 8.902 1.00 91.88 176 PRO A C 1
ATOM 1419 O O . PRO A 1 176 ? 2.724 -2.052 7.900 1.00 91.88 176 PRO A O 1
ATOM 1422 N N . THR A 1 177 ? 1.495 -3.681 8.822 1.00 90.94 177 THR A N 1
ATOM 1423 C CA . THR A 1 177 ? 1.308 -4.403 7.560 1.00 90.94 177 THR A CA 1
ATOM 1424 C C . THR A 1 177 ? 0.639 -3.532 6.494 1.00 90.94 177 THR A C 1
ATOM 1426 O O . THR A 1 177 ? -0.507 -3.090 6.644 1.00 90.94 177 THR A O 1
ATOM 1429 N N . VAL A 1 178 ? 1.325 -3.367 5.363 1.00 92.25 178 VAL A N 1
ATOM 1430 C CA . VAL A 1 178 ? 0.823 -2.628 4.201 1.00 92.25 178 VAL A CA 1
ATOM 1431 C C . VAL A 1 178 ? 0.073 -3.563 3.254 1.00 92.25 178 VAL A C 1
ATOM 1433 O O . VAL A 1 178 ? 0.601 -4.570 2.786 1.00 92.25 178 VAL A O 1
ATOM 1436 N N . VAL A 1 179 ? -1.168 -3.198 2.922 1.00 91.69 179 VAL A N 1
ATOM 1437 C CA . VAL A 1 179 ? -1.998 -3.924 1.951 1.00 91.69 179 VAL A CA 1
ATOM 1438 C C . VAL A 1 179 ? -2.026 -3.162 0.627 1.00 91.69 179 VAL A C 1
ATOM 1440 O O . VAL A 1 179 ? -2.744 -2.171 0.477 1.00 91.69 179 VAL A O 1
ATOM 1443 N N . PHE A 1 180 ? -1.265 -3.648 -0.353 1.00 89.62 180 PHE A N 1
ATOM 1444 C CA . PHE A 1 180 ? -1.293 -3.130 -1.723 1.00 89.62 180 PHE A CA 1
ATOM 1445 C C . PHE A 1 180 ? -2.663 -3.383 -2.376 1.00 89.62 180 PHE A C 1
ATOM 1447 O O . PHE A 1 180 ? -3.239 -4.455 -2.202 1.00 89.62 180 PHE A O 1
ATOM 1454 N N . GLY A 1 181 ? -3.183 -2.408 -3.130 1.00 85.81 181 GLY A N 1
ATOM 1455 C CA . GLY A 1 181 ? -4.532 -2.470 -3.726 1.00 85.81 181 GLY A CA 1
ATOM 1456 C C . GLY A 1 181 ? -5.664 -2.019 -2.798 1.00 85.81 181 GLY A C 1
ATOM 1457 O O . GLY A 1 181 ? -6.833 -2.175 -3.130 1.00 85.81 181 GLY A O 1
ATOM 1458 N N . GLY A 1 182 ? -5.332 -1.462 -1.629 1.00 88.44 182 GLY A N 1
ATOM 1459 C CA . GLY A 1 182 ? -6.296 -0.847 -0.720 1.00 88.44 182 GLY A CA 1
ATOM 1460 C C . GLY A 1 182 ? -6.848 -1.805 0.339 1.00 88.44 182 GLY A C 1
ATOM 1461 O O . GLY A 1 182 ? -7.392 -2.874 0.057 1.00 88.44 182 GLY A O 1
ATOM 1462 N N . ARG A 1 183 ? -6.757 -1.382 1.606 1.00 89.81 183 ARG A N 1
ATOM 1463 C CA . ARG A 1 183 ? -7.206 -2.173 2.765 1.00 89.81 183 ARG A CA 1
ATOM 1464 C C . ARG A 1 183 ? -8.725 -2.369 2.802 1.00 89.81 183 ARG A C 1
ATOM 1466 O O . ARG A 1 183 ? -9.196 -3.392 3.291 1.00 89.81 183 ARG A O 1
ATOM 1473 N N . SER A 1 184 ? -9.495 -1.393 2.319 1.00 91.88 184 SER A N 1
ATOM 1474 C CA . SER A 1 184 ? -10.960 -1.461 2.232 1.00 91.88 184 SER A CA 1
ATOM 1475 C C . SER A 1 184 ? -11.414 -2.514 1.221 1.00 91.88 184 SER A C 1
ATOM 1477 O O . SER A 1 184 ? -12.250 -3.354 1.558 1.00 91.88 184 SER A O 1
ATOM 1479 N N . LEU A 1 185 ? -10.817 -2.511 0.026 1.00 90.75 185 LEU A N 1
ATOM 1480 C CA . LEU A 1 185 ? -11.090 -3.492 -1.019 1.00 90.75 185 LEU A CA 1
ATOM 1481 C C . LEU A 1 185 ? -10.710 -4.901 -0.555 1.00 90.75 185 LEU A C 1
ATOM 1483 O O . LEU A 1 185 ? -11.535 -5.805 -0.634 1.00 90.75 185 LEU A O 1
ATOM 1487 N N . TRP A 1 186 ? -9.535 -5.070 0.061 1.00 93.56 186 TRP A N 1
ATOM 1488 C CA . TRP A 1 186 ? -9.133 -6.359 0.633 1.00 93.56 186 TRP A CA 1
ATOM 1489 C C . TRP A 1 186 ? -10.138 -6.897 1.664 1.00 93.56 186 TRP A C 1
ATOM 1491 O O . TRP A 1 186 ? -10.546 -8.053 1.596 1.00 93.56 186 TRP A O 1
ATOM 1501 N N . LYS A 1 187 ? -10.634 -6.043 2.572 1.00 94.00 187 LYS A N 1
ATOM 1502 C CA . LYS A 1 187 ? -11.677 -6.436 3.538 1.00 94.00 187 LYS A CA 1
ATOM 1503 C C . LYS A 1 187 ? -12.984 -6.860 2.866 1.00 94.00 187 LYS A C 1
ATOM 1505 O O . LYS A 1 187 ? -13.676 -7.716 3.409 1.00 94.00 187 LYS A O 1
ATOM 1510 N N . ARG A 1 188 ? -13.352 -6.261 1.729 1.00 94.62 188 ARG A N 1
ATOM 1511 C CA . ARG A 1 188 ? -14.526 -6.688 0.950 1.00 94.62 188 ARG A CA 1
ATOM 1512 C C . ARG A 1 188 ? -14.304 -8.059 0.322 1.00 94.62 188 ARG A C 1
ATOM 1514 O O . ARG A 1 188 ? -15.207 -8.885 0.413 1.00 94.62 188 ARG A O 1
ATOM 1521 N N . VAL A 1 189 ? -13.111 -8.315 -0.219 1.00 94.12 189 VAL A N 1
ATOM 1522 C CA . VAL A 1 189 ? -12.735 -9.629 -0.765 1.00 94.12 189 VAL A CA 1
ATOM 1523 C C . VAL A 1 189 ? -12.810 -10.709 0.315 1.00 94.12 189 VAL A C 1
ATOM 1525 O O . VAL A 1 189 ? -13.458 -11.728 0.104 1.00 94.12 189 VAL A O 1
ATOM 1528 N N . CYS A 1 190 ? -12.258 -10.467 1.510 1.00 93.50 190 CYS A N 1
ATOM 1529 C CA . CYS A 1 190 ? -12.345 -11.415 2.632 1.00 93.50 190 CYS A CA 1
ATOM 1530 C C . CYS A 1 190 ? -13.786 -11.710 3.090 1.00 93.50 190 CYS A C 1
ATOM 1532 O O . CYS A 1 190 ? -14.017 -12.708 3.759 1.00 93.50 190 CYS A O 1
ATOM 1534 N N . ARG A 1 191 ? -14.747 -10.839 2.761 1.00 95.62 191 ARG A N 1
ATOM 1535 C CA . ARG A 1 191 ? -16.174 -10.991 3.091 1.00 95.62 191 ARG A CA 1
ATOM 1536 C C . ARG A 1 191 ? -17.008 -11.524 1.922 1.00 95.62 191 ARG A C 1
ATOM 1538 O O . ARG A 1 191 ? -18.229 -11.498 2.019 1.00 95.62 191 ARG A O 1
ATOM 1545 N N . GLY A 1 192 ? -16.384 -11.894 0.801 1.00 94.25 192 GLY A N 1
ATOM 1546 C CA . GLY A 1 192 ? -17.088 -12.333 -0.408 1.00 94.25 192 GLY A CA 1
ATOM 1547 C C . GLY A 1 192 ? -17.872 -11.229 -1.134 1.00 94.25 192 GLY A C 1
ATOM 1548 O O . GLY A 1 192 ? -18.733 -11.534 -1.944 1.00 94.25 192 GLY A O 1
ATOM 1549 N N . ARG A 1 193 ? -17.600 -9.942 -0.858 1.00 93.56 193 ARG A N 1
ATOM 1550 C CA . ARG A 1 193 ? -18.313 -8.778 -1.446 1.00 93.56 193 ARG A CA 1
ATOM 1551 C C . ARG A 1 193 ? -17.563 -8.092 -2.596 1.00 93.56 193 ARG A C 1
ATOM 1553 O O . ARG A 1 193 ? -17.906 -6.971 -2.979 1.00 93.56 193 ARG A O 1
ATOM 1560 N N . ALA A 1 194 ? -16.450 -8.673 -3.018 1.00 92.88 194 ALA A N 1
ATOM 1561 C CA . ALA A 1 194 ? -15.599 -8.218 -4.111 1.00 92.88 194 ALA A CA 1
ATOM 1562 C C . ALA A 1 194 ? -14.786 -9.417 -4.601 1.00 92.88 194 ALA A C 1
ATOM 1564 O O . ALA A 1 194 ? -14.488 -10.326 -3.814 1.00 92.88 194 ALA A O 1
ATOM 1565 N N . THR A 1 195 ? -14.409 -9.420 -5.873 1.00 92.56 195 THR A N 1
ATOM 1566 C CA . THR A 1 195 ? -13.649 -10.535 -6.443 1.00 92.56 195 THR A CA 1
ATOM 1567 C C . THR A 1 195 ? -12.154 -10.413 -6.132 1.00 92.56 195 THR A C 1
ATOM 1569 O O . THR A 1 195 ? -11.600 -9.329 -5.928 1.00 92.56 195 THR A O 1
ATOM 1572 N N . LYS A 1 196 ? -11.446 -11.552 -6.102 1.00 91.12 196 LYS A N 1
ATOM 1573 C CA . LYS A 1 196 ? -9.973 -11.553 -5.989 1.00 91.12 196 LYS A CA 1
ATOM 1574 C C . LYS A 1 196 ? -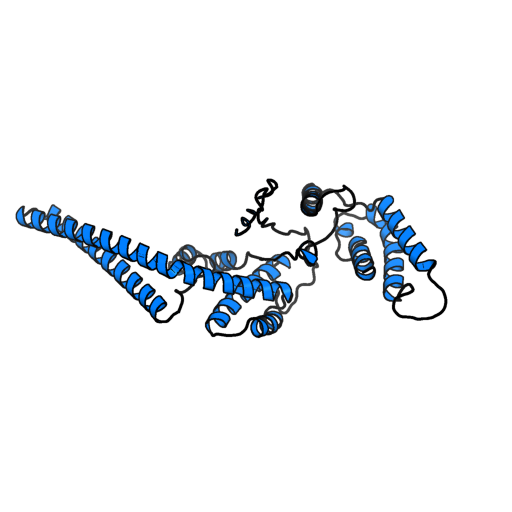9.315 -10.856 -7.184 1.00 91.12 196 LYS A C 1
ATOM 1576 O O . LYS A 1 196 ? -8.200 -10.357 -7.055 1.00 91.12 196 LYS A O 1
ATOM 1581 N N . GLU A 1 197 ? -9.982 -10.865 -8.331 1.00 87.50 197 GLU A N 1
ATOM 1582 C CA . GLU A 1 197 ? -9.505 -10.293 -9.584 1.00 87.50 197 GLU A CA 1
ATOM 1583 C C . GLU A 1 197 ? -9.568 -8.766 -9.562 1.00 87.50 197 GLU A C 1
ATOM 1585 O O . GLU A 1 197 ? -8.553 -8.124 -9.816 1.00 87.50 197 GLU A O 1
ATOM 1590 N N . GLU A 1 198 ? -10.670 -8.185 -9.076 1.00 88.12 198 GLU A N 1
ATOM 1591 C CA . GLU A 1 198 ? -10.769 -6.745 -8.790 1.00 88.12 198 GLU A CA 1
ATOM 1592 C C . GLU A 1 198 ? -9.617 -6.251 -7.906 1.00 88.12 198 GLU A C 1
ATOM 1594 O O . GLU A 1 198 ? -8.957 -5.259 -8.217 1.00 88.12 198 GLU A O 1
ATOM 1599 N N . TRP A 1 199 ? -9.313 -6.969 -6.818 1.00 89.38 199 TRP A N 1
ATOM 1600 C CA . TRP A 1 199 ? -8.198 -6.598 -5.940 1.00 89.38 199 TRP A CA 1
ATOM 1601 C C . TRP A 1 199 ? -6.824 -6.777 -6.598 1.00 89.38 199 TRP A C 1
ATOM 1603 O O . TRP A 1 199 ? -5.892 -6.029 -6.294 1.00 89.38 199 TRP A O 1
ATOM 1613 N N . ARG A 1 200 ? -6.671 -7.750 -7.506 1.00 87.25 200 ARG A N 1
ATOM 1614 C CA . ARG A 1 200 ? -5.442 -7.913 -8.296 1.00 87.25 200 ARG A CA 1
ATOM 1615 C C . ARG A 1 200 ? -5.255 -6.762 -9.282 1.00 87.25 200 ARG A C 1
ATOM 1617 O O . ARG A 1 200 ? -4.131 -6.275 -9.375 1.00 87.25 200 ARG A O 1
ATOM 1624 N N . ASN A 1 201 ? -6.324 -6.307 -9.924 1.00 84.44 201 ASN A N 1
ATOM 1625 C CA . ASN A 1 201 ? -6.288 -5.198 -10.874 1.00 84.44 201 ASN A CA 1
ATOM 1626 C C . ASN A 1 201 ? -5.928 -3.884 -10.172 1.00 84.44 201 ASN A C 1
ATOM 1628 O O . ASN A 1 201 ? -4.962 -3.236 -10.563 1.00 84.44 201 ASN A O 1
ATOM 1632 N N . ALA A 1 202 ? -6.565 -3.584 -9.033 1.00 83.50 202 ALA A N 1
ATOM 1633 C CA . ALA A 1 202 ? -6.318 -2.369 -8.239 1.00 83.50 202 ALA A CA 1
ATOM 1634 C C . ALA A 1 202 ? -4.878 -2.212 -7.698 1.00 83.50 202 ALA A C 1
ATOM 1636 O O . ALA A 1 202 ? -4.531 -1.193 -7.098 1.00 83.50 202 ALA A O 1
ATOM 1637 N N . ARG A 1 203 ? -4.042 -3.249 -7.818 1.00 84.31 203 ARG A N 1
ATOM 1638 C CA . ARG A 1 203 ? -2.632 -3.230 -7.400 1.00 84.31 203 ARG A CA 1
ATOM 1639 C C . ARG A 1 203 ? -1.662 -3.461 -8.557 1.00 84.31 203 ARG A C 1
ATOM 1641 O O . ARG A 1 203 ? -0.475 -3.624 -8.285 1.00 84.31 203 ARG A O 1
ATOM 1648 N N . GLN A 1 204 ? -2.126 -3.608 -9.793 1.00 82.81 204 GLN A N 1
ATOM 1649 C CA . GLN A 1 204 ? -1.300 -3.965 -10.958 1.00 82.81 204 GLN A CA 1
ATOM 1650 C C . GLN A 1 204 ? -1.378 -2.927 -12.082 1.00 82.81 204 GLN A C 1
ATOM 1652 O O . GLN A 1 204 ? -0.726 -3.110 -13.100 1.00 82.81 204 GLN A O 1
ATOM 1657 N N . ASP A 1 205 ? -2.105 -1.834 -11.868 1.00 75.06 205 ASP A N 1
ATOM 1658 C CA . ASP A 1 205 ? -2.448 -0.788 -12.836 1.00 75.06 205 ASP A CA 1
ATOM 1659 C C . ASP A 1 205 ? -1.527 0.442 -12.773 1.00 75.06 205 ASP A C 1
ATOM 1661 O O . ASP A 1 205 ? -1.875 1.514 -13.258 1.00 75.06 205 ASP A O 1
ATOM 1665 N N . ARG A 1 206 ? -0.348 0.327 -12.145 1.00 76.38 206 ARG A N 1
ATOM 1666 C CA . ARG A 1 206 ? 0.560 1.467 -11.949 1.00 76.38 206 ARG A CA 1
ATOM 1667 C C . ARG A 1 206 ? 1.920 1.216 -12.563 1.00 76.38 206 ARG A C 1
ATOM 1669 O O . ARG A 1 206 ? 2.547 0.183 -12.332 1.00 76.38 206 ARG A O 1
ATOM 1676 N N . LEU A 1 207 ? 2.416 2.233 -13.251 1.00 78.19 207 LEU A N 1
ATOM 1677 C CA . LEU A 1 207 ? 3.802 2.345 -13.672 1.00 78.19 207 LEU A CA 1
ATOM 1678 C C . LEU A 1 207 ? 4.323 3.703 -13.204 1.00 78.19 207 LEU A C 1
ATOM 1680 O O . LEU A 1 207 ? 3.805 4.745 -13.595 1.00 78.19 207 LEU A O 1
ATOM 1684 N N . TYR A 1 208 ? 5.332 3.694 -12.336 1.00 78.50 208 TYR A N 1
ATOM 1685 C CA . TYR A 1 208 ? 6.004 4.916 -11.905 1.00 78.50 208 TYR A CA 1
ATOM 1686 C C . TYR A 1 208 ? 7.353 5.023 -12.598 1.00 78.50 208 TYR A C 1
ATOM 1688 O O . TYR A 1 208 ? 8.159 4.095 -12.544 1.00 78.50 208 TYR A O 1
ATOM 1696 N N . VAL A 1 209 ? 7.594 6.173 -13.224 1.00 74.44 209 VAL A N 1
ATOM 1697 C CA . VAL A 1 209 ? 8.797 6.398 -14.015 1.00 74.44 209 VAL A CA 1
ATOM 1698 C C . VAL A 1 209 ? 9.381 7.767 -13.713 1.00 74.44 209 VAL A C 1
ATOM 1700 O O . VAL A 1 209 ? 8.714 8.786 -13.883 1.00 74.44 209 VAL A O 1
ATOM 1703 N N . ARG A 1 210 ? 10.651 7.808 -13.301 1.00 79.31 210 ARG A N 1
ATOM 1704 C CA . ARG A 1 210 ? 11.349 9.076 -13.047 1.00 79.31 210 ARG A CA 1
ATOM 1705 C C . ARG A 1 210 ? 11.992 9.642 -14.302 1.00 79.31 210 ARG A C 1
ATOM 1707 O O . ARG A 1 210 ? 12.711 8.934 -15.020 1.00 79.31 210 ARG A O 1
ATOM 1714 N N . GLY A 1 211 ? 11.794 10.938 -14.527 1.00 70.56 211 GLY A N 1
ATOM 1715 C CA . GLY A 1 211 ? 12.596 11.719 -15.465 1.00 70.56 211 GLY A CA 1
ATOM 1716 C C . GLY A 1 211 ? 14.023 11.929 -14.952 1.00 70.56 211 GLY A C 1
ATOM 1717 O O . GLY A 1 211 ? 14.273 11.862 -13.753 1.00 70.56 211 GLY A O 1
ATOM 1718 N N . ASP A 1 212 ? 14.961 12.139 -15.869 1.00 66.25 212 ASP A N 1
ATOM 1719 C CA . ASP A 1 212 ? 16.322 12.583 -15.574 1.00 66.25 212 ASP A CA 1
ATOM 1720 C C . ASP A 1 212 ? 16.523 13.944 -16.234 1.00 66.25 212 ASP A C 1
ATOM 1722 O O . ASP A 1 212 ? 16.436 14.053 -17.459 1.00 66.25 212 ASP A O 1
ATOM 1726 N N . GLU A 1 213 ? 16.740 14.980 -15.432 1.00 62.84 213 GLU A N 1
ATOM 1727 C CA . GLU A 1 213 ? 16.890 16.356 -15.909 1.00 62.84 213 GLU A CA 1
ATOM 1728 C C . GLU A 1 213 ? 18.068 16.490 -16.878 1.00 62.84 213 GLU A C 1
ATOM 1730 O O . GLU A 1 213 ? 17.911 17.048 -17.963 1.00 62.84 213 GLU A O 1
ATOM 1735 N N . THR A 1 214 ? 19.198 15.840 -16.579 1.00 64.25 214 THR A N 1
ATOM 1736 C CA . THR A 1 214 ? 20.390 15.846 -17.446 1.00 64.25 214 THR A CA 1
ATOM 1737 C C . THR A 1 214 ? 20.130 15.196 -18.804 1.00 64.25 214 THR A C 1
ATOM 1739 O O . THR A 1 214 ? 20.832 15.455 -19.781 1.00 64.25 214 THR A O 1
ATOM 1742 N N . LYS A 1 215 ? 19.112 14.330 -18.885 1.00 54.66 215 LYS A N 1
ATOM 1743 C CA . LYS A 1 215 ? 18.675 13.663 -20.120 1.00 54.66 215 LYS A CA 1
ATOM 1744 C C . LYS A 1 215 ? 17.381 14.266 -20.679 1.00 54.66 215 LYS A C 1
ATOM 1746 O O . LYS A 1 215 ? 16.834 13.755 -21.666 1.00 54.66 215 LYS A O 1
ATOM 1751 N N . GLY A 1 216 ? 16.895 15.357 -20.083 1.00 55.47 216 GLY A N 1
ATOM 1752 C CA . GLY A 1 216 ? 15.684 16.092 -20.442 1.00 55.47 216 GLY A CA 1
ATOM 1753 C C . GLY A 1 216 ? 14.391 15.285 -20.293 1.00 55.47 216 GLY A C 1
ATOM 1754 O O . GLY A 1 216 ? 13.517 15.404 -21.149 1.00 55.47 216 GLY A O 1
ATOM 1755 N N . GLY A 1 217 ? 14.302 14.387 -19.312 1.00 64.25 217 GLY A N 1
ATOM 1756 C CA . GLY A 1 217 ? 13.166 13.485 -19.084 1.00 64.25 217 GLY A CA 1
ATOM 1757 C C . GLY A 1 217 ? 13.592 12.019 -19.005 1.00 64.25 217 GLY A C 1
ATOM 1758 O O . GLY A 1 217 ? 14.772 11.722 -18.849 1.00 64.25 217 GLY A O 1
ATOM 1759 N N . ASN A 1 218 ? 12.650 11.074 -19.084 1.00 64.81 218 ASN A N 1
ATOM 1760 C CA . ASN A 1 218 ? 13.006 9.654 -19.121 1.00 64.81 218 ASN A CA 1
ATOM 1761 C C . ASN A 1 218 ? 13.316 9.226 -20.570 1.00 64.81 218 ASN A C 1
ATOM 1763 O O . ASN A 1 218 ? 12.411 9.259 -21.408 1.00 64.81 218 ASN A O 1
ATOM 1767 N N . PRO A 1 219 ? 14.555 8.803 -20.894 1.00 60.41 219 PRO A N 1
ATOM 1768 C CA . PRO A 1 219 ? 14.916 8.395 -22.253 1.00 60.41 219 PRO A CA 1
ATOM 1769 C C . PRO A 1 219 ? 14.092 7.222 -22.796 1.00 60.41 219 PRO A C 1
ATOM 1771 O O . PRO A 1 219 ? 13.926 7.123 -24.006 1.00 60.41 219 PRO A O 1
ATOM 1774 N N . ASN A 1 220 ? 13.534 6.380 -21.920 1.00 61.94 220 ASN A N 1
ATOM 1775 C CA . ASN A 1 220 ? 12.705 5.235 -22.297 1.00 61.94 220 ASN A CA 1
ATOM 1776 C C . ASN A 1 220 ? 11.268 5.640 -22.697 1.00 61.94 220 ASN A C 1
ATOM 1778 O O . ASN A 1 220 ? 10.493 4.768 -23.073 1.00 61.94 220 ASN A O 1
ATOM 1782 N N . ILE A 1 221 ? 10.907 6.932 -22.599 1.00 61.09 221 ILE A N 1
ATOM 1783 C CA . ILE A 1 221 ? 9.550 7.470 -22.847 1.00 61.09 221 ILE A CA 1
ATOM 1784 C C . ILE A 1 221 ? 9.554 8.606 -23.909 1.00 61.09 221 ILE A C 1
ATOM 1786 O O . ILE A 1 221 ? 8.520 9.150 -24.271 1.00 61.09 221 ILE A O 1
ATOM 1790 N N . LYS A 1 222 ? 10.698 9.004 -24.484 1.00 54.09 222 LYS A N 1
ATOM 1791 C CA . LYS A 1 222 ? 10.747 10.099 -25.486 1.00 54.09 222 LYS A CA 1
ATOM 1792 C C . LYS A 1 222 ? 10.488 9.612 -26.918 1.00 54.09 222 LYS A C 1
ATOM 1794 O O . LYS A 1 222 ? 11.164 8.670 -27.304 1.00 54.09 222 LYS A O 1
ATOM 1799 N N . TYR A 1 223 ? 9.664 10.319 -27.722 1.00 42.81 223 TYR A N 1
ATOM 1800 C CA . TYR A 1 223 ? 9.922 10.674 -29.150 1.00 42.81 223 TYR A CA 1
ATOM 1801 C C . TYR A 1 223 ? 8.724 11.396 -29.842 1.00 42.81 223 TYR A C 1
ATOM 1803 O O . TYR A 1 223 ? 7.636 10.830 -29.838 1.00 42.81 223 TYR A O 1
ATOM 1811 N N . LYS A 1 224 ? 8.922 12.573 -30.499 1.00 42.75 224 LYS A N 1
ATOM 1812 C CA . LYS A 1 224 ? 8.492 12.893 -31.906 1.00 42.75 224 LYS A CA 1
ATOM 1813 C C . LYS A 1 224 ? 8.240 14.386 -32.312 1.00 42.75 224 LYS A C 1
ATOM 1815 O O . LYS A 1 224 ? 8.494 14.672 -33.474 1.00 42.75 224 LYS A O 1
ATOM 1820 N N . TYR A 1 225 ? 7.831 15.357 -31.467 1.00 44.44 225 TYR A N 1
ATOM 1821 C CA . TYR A 1 225 ? 7.268 16.656 -31.978 1.00 44.44 225 TYR A CA 1
ATOM 1822 C C . TYR A 1 225 ? 7.949 17.976 -31.565 1.00 44.44 225 TYR A C 1
ATOM 1824 O O . TYR A 1 225 ? 7.516 19.040 -32.000 1.00 44.44 225 TYR A O 1
ATOM 1832 N N . MET A 1 226 ? 9.009 17.938 -30.760 1.00 45.56 226 MET A N 1
ATOM 1833 C CA . MET A 1 226 ? 9.636 19.160 -30.222 1.00 45.56 226 MET A CA 1
ATOM 1834 C C . MET A 1 226 ? 10.207 20.077 -31.312 1.00 45.56 226 MET A C 1
ATOM 1836 O O . MET A 1 226 ? 10.024 21.286 -31.277 1.00 45.56 226 MET A O 1
ATOM 1840 N N . ASP A 1 227 ? 10.848 19.478 -32.313 1.00 42.12 227 ASP A N 1
ATOM 1841 C CA . ASP A 1 227 ? 11.670 20.185 -33.301 1.00 42.12 227 ASP A CA 1
ATOM 1842 C C . ASP A 1 227 ? 10.857 20.879 -34.411 1.00 42.12 227 ASP A C 1
ATOM 1844 O O . ASP A 1 227 ? 11.369 21.749 -35.105 1.00 42.12 227 ASP A O 1
ATOM 1848 N N . ARG A 1 228 ? 9.596 20.475 -34.628 1.00 38.09 228 ARG A N 1
ATOM 1849 C CA . ARG A 1 228 ? 8.768 20.947 -35.759 1.00 38.09 228 ARG A CA 1
ATOM 1850 C C . ARG A 1 228 ? 7.976 22.216 -35.442 1.00 38.09 228 ARG A C 1
ATOM 1852 O O . ARG A 1 228 ? 7.712 22.995 -36.345 1.00 38.09 228 ARG A O 1
ATOM 1859 N N . TYR A 1 229 ? 7.580 22.399 -34.188 1.00 41.81 229 TYR A N 1
ATOM 1860 C CA . TYR A 1 229 ? 6.684 23.488 -33.785 1.00 41.81 229 TYR A CA 1
ATOM 1861 C C . TYR A 1 229 ? 7.323 24.443 -32.769 1.00 41.81 229 TYR A C 1
ATOM 1863 O O . TYR A 1 229 ? 6.632 25.301 -32.237 1.00 41.81 229 TYR A O 1
ATOM 1871 N N . GLY A 1 230 ? 8.620 24.286 -32.466 1.00 44.00 230 GLY A N 1
ATOM 1872 C CA . GLY A 1 230 ? 9.295 25.096 -31.443 1.00 44.00 230 GLY A CA 1
ATOM 1873 C C . GLY A 1 230 ? 8.671 24.931 -30.055 1.00 44.00 230 GLY A C 1
ATOM 1874 O O . GLY A 1 230 ? 8.701 25.848 -29.241 1.00 44.00 230 GLY A O 1
ATOM 1875 N N . VAL A 1 231 ? 8.055 23.774 -29.797 1.00 44.56 231 VAL A N 1
ATOM 1876 C CA . VAL A 1 231 ? 7.277 23.514 -28.585 1.00 44.56 231 VAL A CA 1
ATOM 1877 C C . VAL A 1 231 ? 8.070 22.673 -27.594 1.00 44.56 231 VAL A C 1
ATOM 1879 O O . VAL A 1 231 ? 8.779 21.728 -27.955 1.00 44.56 231 VAL A O 1
ATOM 1882 N N . ILE A 1 232 ? 7.905 22.982 -26.309 1.00 43.16 232 ILE A N 1
ATOM 1883 C CA . ILE A 1 232 ? 8.530 22.228 -25.221 1.00 43.16 232 ILE A CA 1
ATOM 1884 C C . ILE A 1 232 ? 8.041 20.768 -25.197 1.00 43.16 232 ILE A C 1
ATOM 1886 O O . ILE A 1 232 ? 6.953 20.448 -25.685 1.00 43.16 232 ILE A O 1
ATOM 1890 N N . VAL A 1 233 ? 8.837 19.878 -24.589 1.00 42.94 233 VAL A N 1
ATOM 1891 C CA . VAL A 1 233 ? 8.658 18.405 -24.570 1.00 42.94 233 VAL A CA 1
ATOM 1892 C C . VAL A 1 233 ? 7.206 17.959 -24.329 1.00 42.94 233 VAL A C 1
ATOM 1894 O O . VAL A 1 233 ? 6.735 17.006 -24.948 1.00 42.94 233 VAL A O 1
ATOM 1897 N N . HIS A 1 234 ? 6.494 18.658 -23.445 1.00 44.19 234 HIS A N 1
ATOM 1898 C CA . HIS A 1 234 ? 5.142 18.319 -23.004 1.00 44.19 234 HIS A CA 1
ATOM 1899 C C . HIS A 1 234 ? 4.086 18.645 -24.059 1.00 44.19 234 HIS A C 1
ATOM 1901 O O . HIS A 1 234 ? 3.195 17.844 -24.321 1.00 44.19 234 HIS A O 1
ATOM 1907 N N . HIS A 1 235 ? 4.241 19.787 -24.720 1.00 42.34 235 HIS A N 1
ATOM 1908 C CA . HIS A 1 235 ? 3.345 20.243 -25.776 1.00 42.34 235 HIS A CA 1
ATOM 1909 C C . HIS A 1 235 ? 3.547 19.405 -27.035 1.00 42.34 235 HIS A C 1
ATOM 1911 O O . HIS A 1 235 ? 2.580 18.979 -27.657 1.00 42.34 235 HIS A O 1
ATOM 1917 N N . ALA A 1 236 ? 4.802 19.060 -27.341 1.00 48.22 236 ALA A N 1
ATOM 1918 C CA . ALA A 1 236 ? 5.136 18.082 -28.365 1.00 48.22 236 ALA A CA 1
ATOM 1919 C C . ALA A 1 236 ? 4.418 16.744 -28.125 1.00 48.22 236 ALA A C 1
ATOM 1921 O O . ALA A 1 236 ? 3.761 16.236 -29.028 1.00 48.22 236 ALA A O 1
ATOM 1922 N N . ALA A 1 237 ? 4.517 16.183 -26.916 1.00 46.91 237 ALA A N 1
ATOM 1923 C CA . ALA A 1 237 ? 3.869 14.919 -26.567 1.00 46.91 237 ALA A CA 1
ATOM 1924 C C . ALA A 1 237 ? 2.334 14.998 -26.677 1.00 46.91 237 ALA A C 1
ATOM 1926 O O . ALA A 1 237 ? 1.716 14.130 -27.293 1.00 46.91 237 ALA A O 1
ATOM 1927 N N . ALA A 1 238 ? 1.734 16.070 -26.155 1.00 46.94 238 ALA A N 1
ATOM 1928 C CA . ALA A 1 238 ? 0.296 16.311 -26.226 1.00 46.94 238 ALA A CA 1
ATOM 1929 C C . ALA A 1 238 ? -0.204 16.438 -27.676 1.00 46.94 238 ALA A C 1
ATOM 1931 O O . ALA A 1 238 ? -1.228 15.857 -28.025 1.00 46.94 238 ALA A O 1
ATOM 1932 N N . LEU A 1 239 ? 0.556 17.110 -28.549 1.00 50.56 239 LEU A N 1
ATOM 1933 C CA . LEU A 1 239 ? 0.261 17.227 -29.981 1.00 50.56 239 LEU A CA 1
ATOM 1934 C C . LEU A 1 239 ? 0.291 15.875 -30.705 1.00 50.56 239 LEU A C 1
ATOM 1936 O O . LEU A 1 239 ? -0.522 15.660 -31.604 1.00 50.56 239 LEU A O 1
ATOM 1940 N N . VAL A 1 240 ? 1.177 14.948 -30.317 1.00 51.81 240 VAL A N 1
ATOM 1941 C CA . VAL A 1 240 ? 1.154 13.568 -30.847 1.00 51.81 240 VAL A CA 1
ATOM 1942 C C . VAL A 1 240 ? -0.160 12.898 -30.486 1.00 51.81 240 VAL A C 1
ATOM 1944 O O . VAL A 1 240 ? -0.838 12.328 -31.338 1.00 51.81 240 VAL A O 1
ATOM 1947 N N . ILE A 1 241 ? -0.474 12.941 -29.191 1.00 48.19 241 ILE A N 1
ATOM 1948 C CA . ILE A 1 241 ? -1.535 12.156 -28.573 1.00 48.19 241 ILE A CA 1
ATOM 1949 C C . ILE A 1 241 ? -2.882 12.659 -29.078 1.00 48.19 241 ILE A C 1
ATOM 1951 O O . ILE A 1 241 ? -3.682 11.859 -29.546 1.00 48.19 241 ILE A O 1
ATOM 1955 N N . ALA A 1 242 ? -3.085 13.977 -29.103 1.00 45.66 242 ALA A N 1
ATOM 1956 C CA . ALA A 1 242 ? -4.292 14.597 -29.631 1.00 45.66 242 ALA A CA 1
ATOM 1957 C C . ALA A 1 242 ? -4.501 14.262 -31.114 1.00 45.66 242 ALA A C 1
ATOM 1959 O O . ALA A 1 242 ? -5.581 13.835 -31.508 1.00 45.66 242 ALA A O 1
ATOM 1960 N N . ARG A 1 243 ? -3.462 14.377 -31.951 1.00 53.16 243 ARG A N 1
ATOM 1961 C CA . ARG A 1 243 ? -3.593 14.089 -33.389 1.00 53.16 243 ARG A CA 1
ATOM 1962 C C . ARG A 1 243 ? -3.910 12.617 -33.657 1.00 53.16 243 ARG A C 1
ATOM 1964 O O . ARG A 1 243 ? -4.701 12.332 -34.551 1.00 53.16 243 ARG A O 1
ATOM 1971 N N . ARG A 1 244 ? -3.340 11.696 -32.877 1.00 52.16 244 ARG A N 1
ATOM 1972 C CA . ARG A 1 244 ? -3.635 10.258 -32.984 1.00 52.16 244 ARG A CA 1
ATOM 1973 C C . ARG A 1 244 ? -5.014 9.897 -32.437 1.00 52.16 244 ARG A C 1
ATOM 1975 O O . ARG A 1 244 ? -5.730 9.160 -33.101 1.00 52.16 244 ARG A O 1
ATOM 1982 N N . ALA A 1 245 ? -5.422 10.483 -31.312 1.00 44.12 245 ALA A N 1
ATOM 1983 C CA . ALA A 1 245 ? -6.761 10.310 -30.746 1.00 44.12 245 ALA A CA 1
ATOM 1984 C C . ALA A 1 245 ? -7.869 10.791 -31.702 1.00 44.12 245 ALA A C 1
ATOM 1986 O O . ALA A 1 245 ? -8.951 10.218 -31.731 1.00 44.12 245 ALA A O 1
ATOM 1987 N N . ILE A 1 246 ? -7.577 11.799 -32.532 1.00 48.97 246 ILE A N 1
ATOM 1988 C CA . ILE A 1 246 ? -8.486 12.321 -33.568 1.00 48.97 246 ILE A CA 1
ATOM 1989 C C . ILE A 1 246 ? -8.340 11.538 -34.901 1.00 48.97 246 ILE A C 1
ATOM 1991 O O . ILE A 1 246 ? -8.981 11.849 -35.900 1.00 48.97 246 ILE A O 1
ATOM 1995 N N . GLY A 1 247 ? -7.508 10.489 -34.951 1.00 47.66 247 GLY A N 1
ATOM 1996 C CA . GLY A 1 247 ? -7.379 9.595 -36.108 1.00 47.66 247 GLY A CA 1
ATOM 1997 C C . GLY A 1 247 ? -6.557 10.149 -37.279 1.00 47.66 247 GLY A C 1
ATOM 1998 O O . GLY A 1 247 ? -6.642 9.621 -38.393 1.00 47.66 247 GLY A O 1
ATOM 1999 N N . PHE A 1 248 ? -5.746 11.193 -37.069 1.00 49.28 248 PHE A N 1
ATOM 2000 C CA . PHE A 1 248 ? -4.899 11.742 -38.131 1.00 49.28 248 PHE A CA 1
ATOM 2001 C C . PHE A 1 248 ? -3.773 10.776 -38.518 1.00 49.28 248 PHE A C 1
ATOM 2003 O O . PHE A 1 248 ? -2.963 10.366 -37.687 1.00 49.28 248 PHE A O 1
ATOM 2010 N N . ARG A 1 249 ? -3.652 10.502 -39.823 1.00 55.59 249 ARG A N 1
ATOM 2011 C CA . ARG A 1 249 ? -2.521 9.760 -40.398 1.00 55.59 249 ARG A CA 1
ATOM 2012 C C . ARG A 1 249 ? -1.246 10.597 -40.305 1.00 55.59 249 ARG A C 1
ATOM 2014 O O . ARG A 1 249 ? -1.213 11.761 -40.708 1.00 55.59 249 ARG A O 1
ATOM 2021 N N . GLU A 1 250 ? -0.178 10.012 -39.773 1.00 60.41 250 GLU A N 1
ATOM 2022 C CA . GLU A 1 250 ? 1.111 10.691 -39.683 1.00 60.41 250 GLU A CA 1
ATOM 2023 C C . GLU A 1 250 ? 1.912 10.538 -40.983 1.00 60.41 250 GLU A C 1
ATOM 2025 O O . GLU A 1 250 ? 2.499 9.490 -41.257 1.00 60.41 250 GLU A O 1
ATOM 2030 N N . CYS A 1 251 ? 1.962 11.620 -41.764 1.00 65.12 251 CYS A N 1
ATOM 2031 C CA . CYS A 1 251 ? 2.690 11.691 -43.029 1.00 65.12 251 CYS A CA 1
ATOM 2032 C C . CYS A 1 251 ? 4.174 12.053 -42.839 1.00 65.12 251 CYS A C 1
ATOM 2034 O O . CYS A 1 251 ? 4.547 12.887 -42.007 1.00 65.12 251 CYS A O 1
ATOM 2036 N N . ILE A 1 252 ? 5.030 11.484 -43.686 1.00 67.81 252 ILE A N 1
ATOM 2037 C CA . ILE A 1 252 ? 6.404 11.944 -43.893 1.00 67.81 252 ILE A CA 1
ATOM 2038 C C . ILE A 1 252 ? 6.344 13.251 -44.683 1.00 67.81 252 ILE A C 1
ATOM 2040 O O . ILE A 1 252 ? 5.940 13.252 -45.850 1.00 67.81 252 ILE A O 1
ATOM 2044 N N . THR A 1 253 ? 6.756 14.350 -44.050 1.00 69.50 253 THR A N 1
ATOM 2045 C CA . THR A 1 253 ? 6.790 15.678 -44.679 1.00 69.50 253 THR A CA 1
ATOM 2046 C C . THR A 1 253 ? 7.966 15.809 -45.647 1.00 69.50 253 THR A C 1
ATOM 2048 O O . THR A 1 253 ? 8.959 15.083 -45.545 1.00 69.50 253 THR A O 1
ATOM 2051 N N . SER A 1 254 ? 7.863 16.744 -46.592 1.00 70.12 254 SER A N 1
ATOM 2052 C CA . SER A 1 254 ? 8.949 17.117 -47.510 1.00 70.12 254 SER A CA 1
ATOM 2053 C C . SER A 1 254 ? 10.214 17.533 -46.754 1.00 70.12 254 SER A C 1
ATOM 2055 O O . SER A 1 254 ? 11.308 17.099 -47.105 1.00 70.12 254 SER A O 1
ATOM 2057 N N . GLU A 1 255 ? 10.068 18.266 -45.650 1.00 67.06 255 GLU A N 1
ATOM 2058 C CA . GLU A 1 255 ? 11.187 18.697 -44.800 1.00 67.06 255 GLU A CA 1
ATOM 2059 C C . GLU A 1 255 ? 11.928 17.505 -44.190 1.00 67.06 255 GLU A C 1
ATOM 2061 O O . GLU A 1 255 ? 13.154 17.488 -44.136 1.00 67.06 255 GLU A O 1
ATOM 2066 N N . LEU A 1 256 ? 11.192 16.483 -43.736 1.00 64.12 256 LEU A N 1
ATOM 2067 C CA . LEU A 1 256 ? 11.791 15.277 -43.172 1.00 64.12 256 LEU A CA 1
ATOM 2068 C C . LEU A 1 256 ? 12.551 14.500 -44.252 1.00 64.12 256 LEU A C 1
ATOM 2070 O O . LEU A 1 256 ? 13.670 14.054 -44.003 1.00 64.12 256 LEU A O 1
ATOM 2074 N N . LYS A 1 257 ? 11.992 14.400 -45.467 1.00 74.06 257 LYS A N 1
ATOM 2075 C CA . LYS A 1 257 ? 12.697 13.825 -46.625 1.00 74.06 257 LYS A CA 1
ATOM 2076 C C . LYS A 1 257 ? 13.986 14.597 -46.920 1.00 74.06 257 LYS A C 1
ATOM 2078 O O . LYS A 1 257 ? 15.021 13.970 -47.136 1.00 74.06 257 LYS A O 1
ATOM 2083 N N . GLN A 1 258 ? 13.943 15.927 -46.860 1.00 73.06 258 GLN A N 1
ATOM 2084 C CA . GLN A 1 258 ? 15.103 16.781 -47.101 1.00 73.06 258 GLN A CA 1
ATOM 2085 C C . GLN A 1 258 ? 16.169 16.632 -46.009 1.00 73.06 258 GLN A C 1
ATOM 2087 O O . GLN A 1 258 ? 17.338 16.437 -46.325 1.00 73.06 258 GLN A O 1
ATOM 2092 N N . LYS A 1 259 ? 15.782 16.612 -44.727 1.00 71.88 259 LYS A N 1
ATOM 2093 C CA . LYS A 1 259 ? 16.709 16.354 -43.611 1.00 71.88 259 LYS A CA 1
ATOM 2094 C C . LYS A 1 259 ? 17.408 14.998 -43.765 1.00 71.88 259 LYS A C 1
ATOM 2096 O O . LYS A 1 259 ? 18.615 14.914 -43.575 1.00 71.88 259 LYS A O 1
ATOM 2101 N N . ILE A 1 260 ? 16.681 13.948 -44.156 1.00 74.00 260 ILE A N 1
ATOM 2102 C CA . ILE A 1 260 ? 17.255 12.609 -44.381 1.00 74.00 260 ILE A CA 1
ATOM 2103 C C . ILE A 1 260 ? 18.242 12.616 -45.557 1.00 74.00 260 ILE A C 1
ATOM 2105 O O . ILE A 1 260 ? 19.307 12.007 -45.445 1.00 74.00 260 ILE A O 1
ATOM 2109 N N . ARG A 1 261 ? 17.927 13.323 -46.653 1.00 78.69 261 ARG A N 1
ATOM 2110 C CA . ARG A 1 261 ? 18.843 13.511 -47.794 1.00 78.69 261 ARG A CA 1
ATOM 2111 C C . ARG A 1 261 ? 20.129 14.218 -47.373 1.00 78.69 261 ARG A C 1
ATOM 2113 O O . ARG A 1 261 ? 21.205 13.675 -47.595 1.00 78.69 261 ARG A O 1
ATOM 2120 N N . VAL A 1 262 ? 20.016 15.332 -46.649 1.00 77.25 262 VAL A N 1
ATOM 2121 C CA . VAL A 1 262 ? 21.170 16.084 -46.127 1.00 77.25 262 VAL A CA 1
ATOM 2122 C C . VAL A 1 262 ? 22.028 15.224 -45.193 1.00 77.25 262 VAL A C 1
ATOM 2124 O O . VAL A 1 262 ? 23.252 15.270 -45.264 1.00 77.25 262 VAL A O 1
ATOM 2127 N N . ILE A 1 263 ? 21.421 14.409 -44.321 1.00 72.81 263 ILE A N 1
ATOM 2128 C CA . ILE A 1 263 ? 22.174 13.487 -43.452 1.00 72.81 263 ILE A CA 1
ATOM 2129 C C . ILE A 1 263 ? 22.913 12.438 -44.296 1.00 72.81 263 ILE A C 1
ATOM 2131 O O . ILE A 1 263 ? 24.077 12.150 -44.024 1.00 72.81 263 ILE A O 1
ATOM 2135 N N . LYS A 1 264 ? 22.269 11.884 -45.330 1.00 75.62 264 LYS A N 1
ATOM 2136 C CA . LYS A 1 264 ? 22.893 10.919 -46.245 1.00 75.62 264 LYS A CA 1
ATOM 2137 C C . LYS A 1 264 ? 24.087 11.534 -46.985 1.00 75.62 264 LYS A C 1
ATOM 2139 O O . LYS A 1 264 ? 25.148 10.921 -47.031 1.00 75.62 264 LYS A O 1
ATOM 2144 N N . GLU A 1 265 ? 23.937 12.746 -47.509 1.00 76.00 265 GLU A N 1
ATOM 2145 C CA . GLU A 1 265 ? 24.991 13.489 -48.214 1.00 76.00 265 GLU A CA 1
ATOM 2146 C C . GLU A 1 265 ? 26.167 13.826 -47.290 1.00 76.00 265 GLU A C 1
ATOM 2148 O O . GLU A 1 265 ? 27.312 13.524 -47.623 1.00 76.00 265 GLU A O 1
ATOM 2153 N N . LYS A 1 266 ? 25.894 14.328 -46.077 1.00 70.38 266 LYS A N 1
ATOM 2154 C CA . LYS A 1 266 ? 26.922 14.598 -45.053 1.00 70.38 266 LYS A CA 1
ATOM 2155 C C . LYS A 1 266 ? 27.705 13.349 -44.644 1.00 70.38 266 LYS A C 1
ATOM 2157 O O . LYS A 1 266 ? 28.880 13.448 -44.299 1.00 70.38 266 LYS A O 1
ATOM 2162 N N . LEU A 1 267 ? 27.061 12.182 -44.641 1.00 65.06 267 LEU A N 1
ATOM 2163 C CA . LEU A 1 267 ? 27.711 10.903 -44.337 1.00 65.06 267 LEU A CA 1
ATOM 2164 C C . LEU A 1 267 ? 28.493 10.332 -45.530 1.00 65.06 267 LEU A C 1
ATOM 2166 O O . LEU A 1 267 ? 29.433 9.571 -45.306 1.00 65.06 267 LEU A O 1
ATOM 2170 N N . ASN A 1 268 ? 28.131 10.703 -46.762 1.00 66.50 268 ASN A N 1
ATOM 2171 C CA . ASN A 1 268 ? 28.835 10.316 -47.988 1.00 66.50 268 ASN A CA 1
ATOM 2172 C C . ASN A 1 268 ? 30.053 11.207 -48.287 1.00 66.50 268 ASN A C 1
ATOM 2174 O O . ASN A 1 268 ? 31.044 10.701 -48.794 1.00 66.50 268 ASN A O 1
ATOM 2178 N N . GLN A 1 269 ? 30.009 12.501 -47.950 1.00 59.94 269 GLN A N 1
ATOM 2179 C CA . GLN A 1 269 ? 31.129 13.437 -48.152 1.00 59.94 269 GLN A CA 1
ATOM 2180 C C . GLN A 1 269 ? 32.324 13.188 -47.214 1.00 59.94 269 GLN A C 1
ATOM 2182 O O . GLN A 1 269 ? 33.425 13.635 -47.497 1.00 59.94 269 GLN A O 1
ATOM 2187 N N . LYS A 1 270 ? 32.138 12.469 -46.099 1.00 53.97 270 LYS A N 1
ATOM 2188 C CA . LYS A 1 270 ? 33.187 12.195 -45.093 1.00 53.97 270 LYS A CA 1
ATOM 2189 C C . LYS A 1 270 ? 33.991 10.910 -45.359 1.00 53.97 270 LYS A C 1
ATOM 2191 O O . LYS A 1 270 ? 34.425 10.261 -44.409 1.00 53.97 270 LYS A O 1
ATOM 2196 N N . VAL A 1 271 ? 34.134 10.501 -46.619 1.00 47.56 271 VAL A N 1
ATOM 2197 C CA . VAL A 1 271 ? 34.884 9.295 -47.001 1.00 47.56 271 VAL A CA 1
ATOM 2198 C C . VAL A 1 271 ? 36.261 9.704 -47.528 1.00 47.56 271 VAL A C 1
ATOM 2200 O O . VAL A 1 271 ? 36.470 9.721 -48.732 1.00 47.56 271 VAL A O 1
ATOM 2203 N N . ASP A 1 272 ? 37.187 9.996 -46.610 1.00 43.72 272 ASP A N 1
ATOM 2204 C CA . ASP A 1 272 ? 38.613 9.759 -46.858 1.00 43.72 272 ASP A CA 1
ATOM 2205 C C . ASP A 1 272 ? 38.957 8.359 -46.338 1.00 43.72 272 ASP A C 1
ATOM 2207 O O . ASP A 1 272 ? 38.475 7.897 -45.299 1.00 43.72 272 ASP A O 1
ATOM 2211 N N . SER A 1 273 ? 39.721 7.642 -47.145 1.00 48.53 273 SER A N 1
ATOM 2212 C CA . SER A 1 273 ? 39.859 6.191 -47.208 1.00 48.53 273 SER A CA 1
ATOM 2213 C C . SER A 1 273 ? 40.734 5.570 -46.110 1.00 48.53 273 SER A C 1
ATOM 2215 O O . SER A 1 273 ? 41.697 4.882 -46.426 1.00 48.53 273 SER A O 1
ATOM 2217 N N . LEU A 1 274 ? 40.380 5.711 -44.823 1.00 45.78 274 LEU A N 1
ATOM 2218 C CA . LEU A 1 274 ? 40.951 4.879 -43.745 1.00 45.78 274 LEU A CA 1
ATOM 2219 C C . LEU A 1 274 ? 39.913 4.508 -42.659 1.00 45.78 274 LEU A C 1
ATOM 2221 O O . LEU A 1 274 ? 39.147 5.367 -42.217 1.00 45.78 274 LEU A O 1
ATOM 2225 N N . PRO A 1 275 ? 39.861 3.239 -42.194 1.00 42.53 275 PRO A N 1
ATOM 2226 C CA . PRO A 1 275 ? 38.858 2.778 -41.239 1.00 42.53 275 PRO A CA 1
ATOM 2227 C C . PRO A 1 275 ? 39.273 3.130 -39.801 1.00 42.53 275 PRO A C 1
ATOM 2229 O O . PRO A 1 275 ? 39.862 2.316 -39.098 1.00 42.53 275 PRO A O 1
ATOM 2232 N N . GLY A 1 276 ? 38.955 4.345 -39.355 1.00 41.03 276 GLY A N 1
ATOM 2233 C CA . GLY A 1 276 ? 39.023 4.738 -37.944 1.00 41.03 276 GLY A CA 1
ATOM 2234 C C . GLY A 1 276 ? 37.632 4.777 -37.307 1.00 41.03 276 GLY A C 1
ATOM 2235 O O . GLY A 1 276 ? 36.677 5.262 -37.923 1.00 41.03 276 GLY A O 1
ATOM 2236 N N . GLU A 1 277 ? 37.495 4.287 -36.072 1.00 44.03 277 GLU A N 1
ATOM 2237 C CA . GLU A 1 277 ? 36.268 4.466 -35.289 1.00 44.03 277 GLU A CA 1
ATOM 2238 C C . GLU A 1 277 ? 35.881 5.954 -35.231 1.00 44.03 277 GLU A C 1
ATOM 2240 O O . GLU A 1 277 ? 36.679 6.820 -34.878 1.00 44.03 277 GLU A O 1
ATOM 2245 N N . GLY A 1 278 ? 34.639 6.252 -35.621 1.00 49.16 278 GLY A N 1
ATOM 2246 C CA . GLY A 1 278 ? 34.049 7.590 -35.516 1.00 49.16 278 GLY A CA 1
ATOM 2247 C C . GLY A 1 278 ? 34.017 8.438 -36.792 1.00 49.16 278 GLY A C 1
ATOM 2248 O O . GLY A 1 278 ? 33.432 9.521 -36.761 1.00 49.16 278 GLY A O 1
ATOM 2249 N N . ARG A 1 279 ? 34.554 7.985 -37.935 1.00 47.97 279 ARG A N 1
ATOM 2250 C CA . ARG A 1 279 ? 34.439 8.724 -39.211 1.00 47.97 279 ARG A CA 1
ATOM 2251 C C . ARG A 1 279 ? 34.046 7.801 -40.368 1.00 47.97 279 ARG A C 1
ATOM 2253 O O . ARG A 1 279 ? 34.826 6.978 -40.819 1.00 47.97 279 ARG A O 1
ATOM 2260 N N . GLY A 1 280 ? 32.796 7.937 -40.822 1.00 51.69 280 GLY A N 1
ATOM 2261 C CA . GLY A 1 280 ? 32.235 7.216 -41.971 1.00 51.69 280 GLY A CA 1
ATOM 2262 C C . GLY A 1 280 ? 30.973 6.404 -41.652 1.00 51.69 280 GLY A C 1
ATOM 2263 O O . GLY A 1 280 ? 30.688 6.044 -40.509 1.00 51.69 280 GLY A O 1
ATOM 2264 N N . MET A 1 281 ? 30.168 6.121 -42.679 1.00 56.06 281 MET A N 1
ATOM 2265 C CA . MET A 1 281 ? 28.909 5.389 -42.517 1.00 56.06 281 MET A CA 1
ATOM 2266 C C . MET A 1 281 ? 29.177 3.914 -42.146 1.00 56.06 281 MET A C 1
ATOM 2268 O O . MET A 1 281 ? 29.628 3.128 -42.984 1.00 56.06 281 MET A O 1
ATOM 2272 N N . THR A 1 282 ? 28.866 3.505 -40.906 1.00 65.56 282 THR A N 1
ATOM 2273 C CA . THR A 1 282 ? 29.003 2.098 -40.475 1.00 65.56 282 THR A CA 1
ATOM 2274 C C . THR A 1 282 ? 28.124 1.165 -41.323 1.00 65.56 282 THR A C 1
ATOM 2276 O O . THR A 1 282 ? 27.064 1.557 -41.824 1.00 65.56 282 THR A O 1
ATOM 2279 N N . ARG A 1 283 ? 28.499 -0.121 -41.448 1.00 68.50 283 ARG A N 1
ATOM 2280 C CA . ARG A 1 283 ? 27.702 -1.145 -42.175 1.00 68.50 283 ARG A CA 1
ATOM 2281 C C . ARG A 1 283 ? 26.249 -1.248 -41.679 1.00 68.50 283 ARG A C 1
ATOM 2283 O O . ARG A 1 283 ? 25.374 -1.719 -42.407 1.00 68.50 283 ARG A O 1
ATOM 2290 N N . LYS A 1 284 ? 25.983 -0.851 -40.430 1.00 69.38 284 LYS A N 1
ATOM 2291 C CA . LYS A 1 284 ? 24.643 -0.799 -39.830 1.00 69.38 284 LYS A CA 1
ATOM 2292 C C . LYS A 1 284 ? 23.847 0.405 -40.344 1.00 69.38 284 LYS A C 1
ATOM 2294 O O . LYS A 1 284 ? 22.722 0.222 -40.796 1.00 69.38 284 LYS A O 1
ATOM 2299 N N . VAL A 1 285 ? 24.450 1.595 -40.372 1.00 71.44 285 VAL A N 1
ATOM 2300 C CA . VAL A 1 285 ? 23.819 2.824 -40.887 1.00 71.44 285 VAL A CA 1
ATOM 2301 C C . VAL A 1 285 ? 23.567 2.734 -42.399 1.00 71.44 285 VAL A C 1
ATOM 2303 O O . VAL A 1 285 ? 22.471 3.066 -42.843 1.00 71.44 285 VAL A O 1
ATOM 2306 N N . LYS A 1 286 ? 24.497 2.154 -43.177 1.00 77.19 286 LYS A N 1
ATOM 2307 C CA . LYS A 1 286 ? 24.293 1.860 -44.616 1.00 77.19 286 LYS A CA 1
ATOM 2308 C C . LYS A 1 286 ? 23.043 1.008 -44.864 1.00 77.19 286 LYS A C 1
ATOM 2310 O O . LYS A 1 286 ? 22.237 1.306 -45.744 1.00 77.19 286 LYS A O 1
ATOM 2315 N N .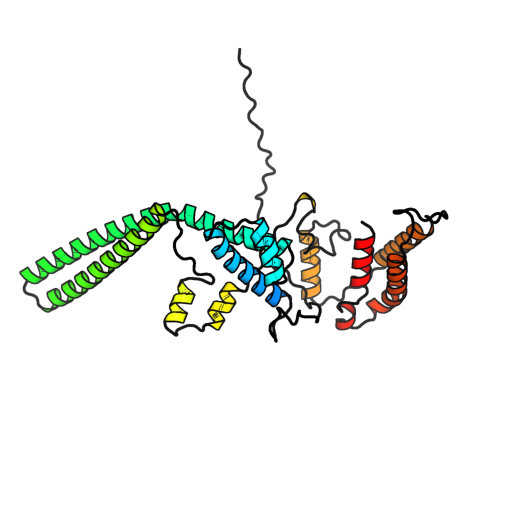 ARG A 1 287 ? 22.843 -0.038 -44.052 1.00 79.94 287 ARG A N 1
ATOM 2316 C CA . ARG A 1 287 ? 21.655 -0.905 -44.132 1.00 79.94 287 ARG A CA 1
ATOM 2317 C C . ARG A 1 287 ? 20.362 -0.175 -43.761 1.00 79.94 287 ARG A C 1
ATOM 2319 O O . ARG A 1 287 ? 19.339 -0.444 -44.384 1.00 79.94 287 ARG A O 1
ATOM 2326 N N . LEU A 1 288 ? 20.403 0.738 -42.789 1.00 77.50 288 LEU A N 1
ATOM 2327 C CA . LEU A 1 288 ? 19.243 1.552 -42.404 1.00 77.50 288 LEU A CA 1
ATOM 2328 C C . LEU A 1 288 ? 18.821 2.501 -43.532 1.00 77.50 288 LEU A C 1
ATOM 2330 O O . LEU A 1 288 ? 17.642 2.539 -43.874 1.00 77.50 288 LEU A O 1
ATOM 2334 N N . PHE A 1 289 ? 19.768 3.192 -44.175 1.00 82.62 289 PHE A N 1
ATOM 2335 C CA . PHE A 1 289 ? 19.458 4.057 -45.320 1.00 82.62 289 PHE A CA 1
ATOM 2336 C C . PHE A 1 289 ? 18.852 3.286 -46.494 1.00 82.62 289 PHE A C 1
ATOM 2338 O O . PHE A 1 289 ? 17.827 3.711 -47.018 1.00 82.62 289 PHE A O 1
ATOM 2345 N N . LYS A 1 290 ? 19.387 2.103 -46.829 1.00 83.94 290 LYS A N 1
ATOM 2346 C CA . LYS A 1 290 ? 18.811 1.243 -47.880 1.00 83.94 290 LYS A CA 1
ATOM 2347 C C . LYS A 1 290 ? 17.351 0.859 -47.590 1.00 83.94 290 LYS A C 1
ATOM 2349 O O . LYS A 1 290 ? 16.525 0.802 -48.494 1.00 83.94 290 LYS A O 1
ATOM 2354 N N . ARG A 1 291 ? 17.006 0.609 -46.321 1.00 83.56 291 ARG A N 1
ATOM 2355 C CA . ARG A 1 291 ? 15.620 0.314 -45.906 1.00 83.56 291 ARG A CA 1
ATOM 2356 C C . ARG A 1 291 ? 14.729 1.553 -45.935 1.00 83.56 291 ARG A C 1
ATOM 2358 O O . ARG A 1 291 ? 13.569 1.456 -46.327 1.00 83.56 291 ARG A O 1
ATOM 2365 N N . LEU A 1 292 ? 15.259 2.703 -45.523 1.00 81.25 292 LEU A N 1
ATOM 2366 C CA . LEU A 1 292 ? 14.554 3.982 -45.568 1.00 81.25 292 LEU A CA 1
ATOM 2367 C C . LEU A 1 292 ? 14.227 4.397 -47.005 1.00 81.25 292 LEU A C 1
ATOM 2369 O O . LEU A 1 292 ? 13.109 4.830 -47.257 1.00 81.25 292 LEU A O 1
ATOM 2373 N N . GLU A 1 293 ? 15.146 4.196 -47.948 1.00 84.44 293 GLU A N 1
ATOM 2374 C CA . GLU A 1 293 ? 14.938 4.489 -49.373 1.00 84.44 293 GLU A CA 1
ATOM 2375 C C . GLU A 1 293 ? 13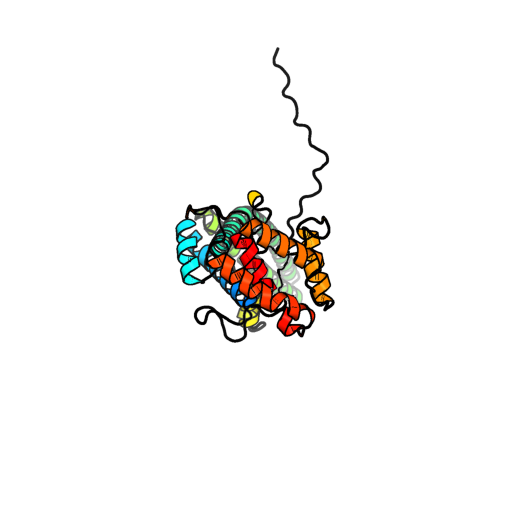.764 3.719 -49.973 1.00 84.44 293 GLU A C 1
ATOM 2377 O O . GLU A 1 293 ? 12.979 4.300 -50.715 1.00 84.44 293 GLU A O 1
ATOM 2382 N N . GLY A 1 294 ? 13.591 2.447 -49.602 1.00 83.75 294 GLY A N 1
ATOM 2383 C CA . GLY A 1 294 ? 12.446 1.658 -50.058 1.00 83.75 294 GLY A CA 1
ATOM 2384 C C . GLY A 1 294 ? 11.126 2.052 -49.390 1.00 83.75 294 GLY A C 1
ATOM 2385 O O . GLY A 1 294 ? 10.074 2.014 -50.021 1.00 83.75 294 GLY A O 1
ATOM 2386 N N . LYS A 1 295 ? 11.153 2.441 -48.109 1.00 83.31 295 LYS A N 1
ATOM 2387 C CA . LYS A 1 295 ? 9.928 2.653 -47.323 1.00 83.31 295 LYS A CA 1
ATOM 2388 C C . LYS A 1 295 ? 9.409 4.102 -47.363 1.00 83.31 295 LYS A C 1
ATOM 2390 O O . LYS A 1 295 ? 8.199 4.305 -47.337 1.00 83.31 295 LYS A O 1
ATOM 2395 N N . ILE A 1 296 ? 10.280 5.114 -47.438 1.00 82.12 296 ILE A N 1
ATOM 2396 C CA . ILE A 1 296 ? 9.905 6.546 -47.424 1.00 82.12 296 ILE A CA 1
ATOM 2397 C C . ILE A 1 296 ? 8.962 6.947 -48.575 1.00 82.12 296 ILE A C 1
ATOM 2399 O O . ILE A 1 296 ? 8.008 7.682 -48.303 1.00 82.12 296 ILE A O 1
ATOM 2403 N N . PRO A 1 297 ? 9.187 6.524 -49.837 1.00 85.12 297 PRO A N 1
ATOM 2404 C CA . PRO A 1 297 ? 8.343 6.947 -50.955 1.00 85.12 297 PRO A CA 1
ATOM 2405 C C . PRO A 1 297 ? 6.908 6.430 -50.832 1.00 85.12 297 PRO A C 1
ATOM 2407 O O . PRO A 1 297 ? 5.965 7.160 -51.124 1.00 85.12 297 PRO A O 1
ATOM 2410 N N . ILE A 1 298 ? 6.749 5.200 -50.339 1.00 84.38 298 ILE A N 1
ATOM 2411 C CA . ILE A 1 298 ? 5.461 4.498 -50.285 1.00 84.38 298 ILE A CA 1
ATOM 2412 C C . ILE A 1 298 ? 4.676 4.759 -48.996 1.00 84.38 298 ILE A C 1
ATOM 2414 O O . ILE A 1 298 ? 3.458 4.611 -48.987 1.00 84.38 298 ILE A O 1
ATOM 2418 N N . HIS A 1 299 ? 5.343 5.168 -47.909 1.00 77.06 299 HIS A N 1
ATOM 2419 C CA . HIS A 1 299 ? 4.752 5.230 -46.565 1.00 77.06 299 HIS A CA 1
ATOM 2420 C C . HIS A 1 299 ? 3.468 6.053 -46.485 1.00 77.06 299 HIS A C 1
ATOM 2422 O O . HIS A 1 299 ? 2.496 5.596 -45.893 1.00 77.06 299 HIS A O 1
ATOM 2428 N N . ASN A 1 300 ? 3.424 7.226 -47.120 1.00 79.25 300 ASN A N 1
ATOM 2429 C CA . ASN A 1 300 ? 2.247 8.100 -47.058 1.00 79.25 300 ASN A CA 1
ATOM 2430 C C . ASN A 1 300 ? 1.020 7.504 -47.774 1.00 79.25 300 ASN A C 1
ATOM 2432 O O . ASN A 1 300 ? -0.103 7.851 -47.421 1.00 79.25 300 ASN A O 1
ATOM 2436 N N . GLY A 1 301 ? 1.227 6.593 -48.734 1.00 77.62 301 GLY A N 1
ATOM 2437 C CA . GLY A 1 301 ? 0.161 5.871 -49.437 1.00 77.62 301 GLY A CA 1
ATOM 2438 C C . GLY A 1 301 ? -0.282 4.579 -48.742 1.00 77.62 301 GLY A C 1
ATOM 2439 O O . GLY A 1 301 ? -1.243 3.947 -49.172 1.00 77.62 301 GLY A O 1
ATOM 2440 N N . LEU A 1 302 ? 0.393 4.163 -47.665 1.00 77.69 302 LEU A N 1
ATOM 2441 C CA . LEU A 1 302 ? 0.024 2.960 -46.924 1.00 77.69 302 LEU A CA 1
ATOM 2442 C C . LEU A 1 302 ? -1.254 3.171 -46.099 1.00 77.69 302 LEU A C 1
ATOM 2444 O O . LEU A 1 302 ? -1.520 4.255 -45.580 1.00 77.69 302 LEU A O 1
ATOM 2448 N N . THR A 1 303 ? -2.016 2.093 -45.907 1.00 74.44 303 THR A N 1
ATOM 2449 C CA . THR A 1 303 ? -3.135 2.049 -44.953 1.00 74.44 303 THR A CA 1
ATOM 2450 C C . THR A 1 303 ? -2.658 2.404 -43.542 1.00 74.44 303 THR A C 1
ATOM 2452 O O . THR A 1 303 ? -1.537 2.040 -43.180 1.00 74.44 303 THR A O 1
ATOM 2455 N N . ARG A 1 304 ? -3.523 3.006 -42.715 1.00 61.44 304 ARG A N 1
ATOM 2456 C CA . ARG A 1 304 ? -3.220 3.408 -41.324 1.00 61.44 304 ARG A CA 1
ATOM 2457 C C . ARG A 1 304 ? -2.469 2.327 -40.528 1.00 61.44 304 ARG A C 1
ATOM 2459 O O . ARG A 1 304 ? -1.355 2.564 -40.077 1.00 61.44 304 ARG A O 1
ATOM 2466 N N . PHE A 1 305 ? -3.000 1.103 -40.508 1.00 58.34 305 PHE A N 1
ATOM 2467 C CA . PHE A 1 305 ? -2.386 -0.056 -39.845 1.00 58.34 305 PHE A CA 1
ATOM 2468 C C . PHE A 1 305 ? -0.941 -0.347 -40.301 1.00 58.34 305 PHE A C 1
ATOM 2470 O O . PHE A 1 305 ? -0.070 -0.698 -39.509 1.00 58.34 305 PHE A O 1
ATOM 2477 N N . LYS A 1 306 ? -0.649 -0.158 -41.593 1.00 66.44 306 LYS A N 1
ATOM 2478 C CA . LYS A 1 306 ? 0.694 -0.355 -42.161 1.00 66.44 306 LYS A CA 1
ATOM 2479 C C . LYS A 1 306 ? 1.634 0.810 -41.819 1.00 66.44 306 LYS A C 1
ATOM 2481 O O . LYS A 1 306 ? 2.810 0.559 -41.551 1.00 66.44 306 LYS A O 1
ATOM 2486 N N . GLN A 1 307 ? 1.131 2.050 -41.772 1.00 60.16 307 GLN A N 1
ATOM 2487 C CA . GLN A 1 307 ? 1.906 3.226 -41.342 1.00 60.16 307 GLN A CA 1
ATOM 2488 C C . GLN A 1 307 ? 2.293 3.165 -39.858 1.00 60.16 307 GLN A C 1
ATOM 2490 O O . GLN A 1 307 ? 3.370 3.630 -39.489 1.00 60.16 307 GLN A O 1
ATOM 2495 N N . GLU A 1 308 ? 1.435 2.578 -39.026 1.00 57.91 308 GLU A N 1
ATOM 2496 C CA . GLU A 1 308 ? 1.626 2.439 -37.576 1.00 57.91 308 GLU A CA 1
ATOM 2497 C C . GLU A 1 308 ? 2.374 1.153 -37.188 1.00 57.91 308 GLU A C 1
ATOM 2499 O O . GLU A 1 308 ? 2.764 0.985 -36.034 1.00 57.91 308 GLU A O 1
ATOM 2504 N N . SER A 1 309 ? 2.627 0.258 -38.149 1.00 59.38 309 SER A N 1
ATOM 2505 C CA . SER A 1 309 ? 3.307 -1.012 -37.893 1.00 59.38 309 SER A CA 1
ATOM 2506 C C . SER A 1 309 ? 4.700 -0.823 -37.276 1.00 59.38 309 SER A C 1
ATOM 2508 O O . SER A 1 309 ? 5.435 0.120 -37.589 1.00 59.38 309 SER A O 1
ATOM 2510 N N . PHE A 1 310 ? 5.101 -1.771 -36.422 1.00 55.22 310 PHE A N 1
ATOM 2511 C CA . PHE A 1 310 ? 6.374 -1.709 -35.694 1.00 55.22 310 PHE A CA 1
ATOM 2512 C C . PHE A 1 310 ? 7.604 -1.613 -36.608 1.00 55.22 310 PHE A C 1
ATOM 2514 O O . PHE A 1 310 ? 8.604 -1.038 -36.203 1.00 55.22 310 PHE A O 1
ATOM 2521 N N . TYR A 1 311 ? 7.540 -2.141 -37.834 1.00 66.44 311 TYR A N 1
ATOM 2522 C CA . TYR A 1 311 ? 8.622 -2.071 -38.826 1.00 66.44 311 TYR A CA 1
ATOM 2523 C C . TYR A 1 311 ? 8.380 -1.009 -39.914 1.00 66.44 311 TYR A C 1
ATOM 2525 O O . TYR A 1 311 ? 8.987 -1.075 -40.988 1.00 66.44 311 TYR A O 1
ATOM 2533 N N . SER A 1 312 ? 7.508 -0.031 -39.657 1.00 73.94 312 SER A N 1
ATOM 2534 C CA . SER A 1 312 ? 7.258 1.108 -40.548 1.00 73.94 312 SER A CA 1
ATOM 2535 C C . SER A 1 312 ? 8.496 2.001 -40.720 1.00 73.94 312 SER A C 1
ATOM 2537 O O . SER A 1 312 ? 9.535 1.804 -40.079 1.00 73.94 312 SER A O 1
ATOM 2539 N N . VAL A 1 313 ? 8.396 3.025 -41.579 1.00 69.44 313 VAL A N 1
ATOM 2540 C CA . VAL A 1 313 ? 9.471 4.023 -41.754 1.00 69.44 313 VAL A CA 1
ATOM 2541 C C . VAL A 1 313 ? 9.892 4.637 -40.421 1.00 69.44 313 VAL A C 1
ATOM 2543 O O . VAL A 1 313 ? 11.075 4.894 -40.207 1.00 69.44 313 VAL A O 1
ATOM 2546 N N . TRP A 1 314 ? 8.949 4.827 -39.498 1.00 67.88 314 TRP A N 1
ATOM 2547 C CA . TRP A 1 314 ? 9.211 5.442 -38.201 1.00 67.88 314 TRP A CA 1
ATOM 2548 C C . TRP A 1 314 ? 10.223 4.662 -37.360 1.00 67.88 314 TRP A C 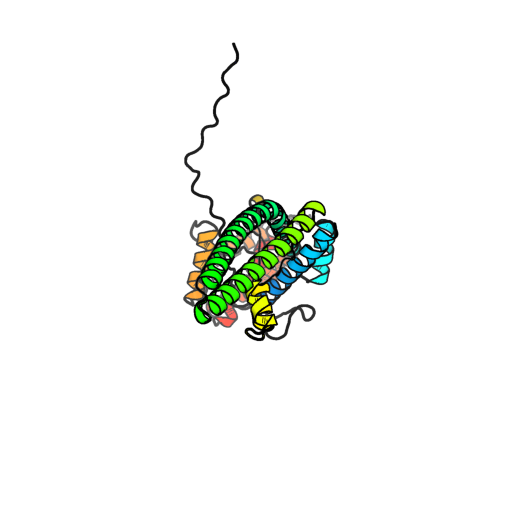1
ATOM 2550 O O . TRP A 1 314 ? 11.048 5.274 -36.683 1.00 67.88 314 TRP A O 1
ATOM 2560 N N . HIS A 1 315 ? 10.220 3.331 -37.450 1.00 68.38 315 HIS A N 1
ATOM 2561 C CA . HIS A 1 315 ? 11.191 2.490 -36.755 1.00 68.38 315 HIS A CA 1
ATOM 2562 C C . HIS A 1 315 ? 12.604 2.671 -37.306 1.00 68.38 315 HIS A C 1
ATOM 2564 O O . HIS A 1 315 ? 13.557 2.825 -36.546 1.00 68.38 315 HIS A O 1
ATOM 2570 N N . GLU A 1 316 ? 12.744 2.691 -38.630 1.00 68.12 316 GLU A N 1
ATOM 2571 C CA . GLU A 1 316 ? 14.044 2.873 -39.280 1.00 68.12 316 GLU A CA 1
ATOM 2572 C C . GLU A 1 316 ? 14.604 4.285 -39.017 1.00 68.12 316 GLU A C 1
ATOM 2574 O O . GLU A 1 316 ? 15.801 4.441 -38.785 1.00 68.12 316 GLU A O 1
ATOM 2579 N N . LEU A 1 317 ? 13.740 5.309 -38.964 1.00 67.81 317 LEU A N 1
ATOM 2580 C CA . LEU A 1 317 ? 14.130 6.676 -38.593 1.00 67.81 317 LEU A CA 1
ATOM 2581 C C . LEU A 1 317 ? 14.581 6.780 -37.134 1.00 67.81 317 LEU A C 1
ATOM 2583 O O . LEU A 1 317 ? 15.560 7.463 -36.839 1.00 67.81 317 LEU A O 1
ATOM 2587 N N . MET A 1 318 ? 13.907 6.074 -36.224 1.00 62.53 318 MET A N 1
ATOM 2588 C CA . MET A 1 318 ? 14.317 5.990 -34.823 1.00 62.53 318 MET A CA 1
ATOM 2589 C C . MET A 1 318 ? 15.697 5.328 -34.690 1.00 62.53 318 MET A C 1
ATOM 2591 O O . MET A 1 318 ? 16.564 5.848 -33.990 1.00 62.53 318 MET A O 1
ATOM 2595 N N . GLN A 1 319 ? 15.934 4.220 -35.400 1.00 58.81 319 GLN A N 1
ATOM 2596 C CA . GLN A 1 319 ? 17.237 3.541 -35.417 1.00 58.81 319 GLN A CA 1
ATOM 2597 C C . GLN A 1 319 ? 18.346 4.428 -36.000 1.00 58.81 319 GLN A C 1
ATOM 2599 O O . GLN A 1 319 ? 19.467 4.434 -35.485 1.00 58.81 319 GLN A O 1
ATOM 2604 N N . LEU A 1 320 ? 18.041 5.201 -37.048 1.00 63.78 320 LEU A N 1
ATOM 2605 C CA . LEU A 1 320 ? 18.977 6.156 -37.643 1.00 63.78 320 LEU A CA 1
ATOM 2606 C C . LEU A 1 320 ? 19.374 7.248 -36.641 1.00 63.78 320 LEU A C 1
ATOM 2608 O O . LEU A 1 320 ? 20.557 7.540 -36.481 1.00 63.78 320 LEU A O 1
ATOM 2612 N N . ALA A 1 321 ? 18.407 7.811 -35.920 1.00 58.41 321 ALA A N 1
ATOM 2613 C CA . ALA A 1 321 ? 18.671 8.858 -34.943 1.00 58.41 321 ALA A CA 1
ATOM 2614 C C . ALA A 1 321 ? 19.428 8.349 -33.702 1.00 58.41 321 ALA A C 1
ATOM 2616 O O . ALA A 1 321 ? 20.263 9.065 -33.157 1.00 58.41 321 ALA A O 1
ATOM 2617 N N . LEU A 1 322 ? 19.198 7.098 -33.288 1.00 55.88 322 LEU A N 1
ATOM 2618 C CA . LEU A 1 322 ? 19.989 6.440 -32.239 1.00 55.88 322 LEU A CA 1
ATOM 2619 C C . LEU A 1 322 ? 21.428 6.145 -32.675 1.00 55.88 322 LEU A C 1
ATOM 2621 O O . LEU A 1 322 ? 22.316 6.111 -31.833 1.00 55.88 322 LEU A O 1
ATOM 2625 N N . SER A 1 323 ? 21.654 5.939 -33.973 1.00 57.84 323 SER A N 1
ATOM 2626 C CA . SER A 1 323 ? 22.987 5.691 -34.540 1.00 57.84 323 SER A CA 1
ATOM 2627 C C . SER A 1 323 ? 23.768 6.980 -34.834 1.00 57.84 323 SER A C 1
ATOM 2629 O O . SER A 1 323 ? 24.904 6.898 -35.288 1.00 57.84 323 SER A O 1
ATOM 2631 N N . SER A 1 324 ? 23.145 8.146 -34.635 1.00 50.44 324 SER A N 1
ATOM 2632 C CA . SER A 1 324 ? 23.721 9.475 -34.897 1.00 50.44 324 SER A CA 1
ATOM 2633 C C . SER A 1 324 ? 24.092 10.225 -33.603 1.00 50.44 324 SER A C 1
ATOM 2635 O O . SER A 1 324 ? 24.308 11.434 -33.648 1.00 50.44 324 SER A O 1
ATOM 2637 N N . ARG A 1 325 ? 24.105 9.525 -32.460 1.00 45.34 325 ARG A N 1
ATOM 2638 C CA . ARG A 1 325 ? 24.585 9.996 -31.150 1.00 45.34 325 ARG A CA 1
ATOM 2639 C C . ARG A 1 325 ? 25.953 9.406 -30.861 1.00 45.34 325 ARG A C 1
ATOM 2641 O O . ARG A 1 325 ? 26.736 10.115 -30.204 1.00 45.34 325 ARG A O 1
#

Secondary structure (DSSP, 8-state):
-PPPPPPP---TT-------------S---S---TTTPPTT--HHHHHHHHHHHHHHHHHHHHHTT--HHHHHHHHHHHH---HHHHHHHHHHHHHHHHHHHHHHHHHHHHHHHHHHHHHHHHHHHHHHHHHHHHTT-HHHHHHHHHHHHHHHHHHHHHHHHHHHHHHHHHTT--PPP-TT-HHHHHHHHTTSS-HHHHHHTTTS------BGGGTB-GGG--SSHHHHT--HHHHHHHHHHHHHTT------HHHHHHHHHHHHHHHTT--S---TTSS--HHHHHHHHHHHHHHHHHTTS-HHHHSSTTSHHHHHHHHHHTT-

Sequence (325 aa):
MKKPKKKATINPDESIKYTVCGEWFPESFPARRSLRWGRGGEDPLVTEMRLFCSCQRWAFNRLQEGRSREELKREGQKLFGINSRFCDDAVLKAKAIIESQRGLLALEIEETETKLARARKKLGWAEKDLGKAVEANDPVKIEKAERAVHGRKARVKRLKTKLDELKTHQNNGTIPTVVFGGRSLWKRVCRGRATKEEWRNARQDRLYVRGDETKGGNPNIKYKYMDRYGVIVHHAAALVIARRAIGFRECITSELKQKIRVIKEKLNQKVDSLPGEGRGMTRKVKRLFKRLEGKIPIHNGLTRFKQESFYSVWHELMQLALSSR